Protein AF-A0AAF0EJ94-F1 (afdb_monomer)

Structure (mmCIF, N/CA/C/O backbone):
data_AF-A0AAF0EJ94-F1
#
_entry.id   AF-A0AAF0EJ94-F1
#
loop_
_atom_site.group_PDB
_atom_site.id
_atom_site.type_symbol
_atom_site.label_atom_id
_atom_site.label_alt_id
_atom_site.label_comp_id
_atom_site.label_asym_id
_atom_site.label_entity_id
_atom_site.label_seq_id
_atom_site.pdbx_PDB_ins_code
_atom_site.Cartn_x
_atom_site.Cartn_y
_atom_site.Cartn_z
_atom_site.occupancy
_atom_site.B_iso_or_equiv
_atom_site.auth_seq_id
_atom_site.auth_comp_id
_atom_site.auth_asym_id
_atom_site.auth_atom_id
_atom_site.pdbx_PDB_model_num
ATOM 1 N N . MET A 1 1 ? 22.652 24.462 -31.166 1.00 38.41 1 MET A N 1
ATOM 2 C CA . MET A 1 1 ? 21.522 24.280 -32.102 1.00 38.41 1 MET A CA 1
ATOM 3 C C . MET A 1 1 ? 20.603 23.309 -31.388 1.00 38.41 1 MET A C 1
ATOM 5 O O . MET A 1 1 ? 20.694 22.110 -31.596 1.00 38.41 1 MET A O 1
ATOM 9 N N . ASP A 1 2 ? 19.887 23.844 -30.402 1.00 40.06 2 ASP A N 1
ATOM 10 C CA . ASP A 1 2 ? 19.026 23.096 -29.489 1.00 40.06 2 ASP A CA 1
ATOM 11 C C . ASP A 1 2 ? 17.621 23.086 -30.072 1.00 40.06 2 ASP A C 1
ATOM 13 O O . ASP A 1 2 ? 17.116 24.141 -30.452 1.00 40.06 2 ASP A O 1
ATOM 17 N N . ASP A 1 3 ? 17.034 21.899 -30.183 1.00 40.78 3 ASP A N 1
ATOM 18 C CA . ASP A 1 3 ? 15.676 21.684 -30.677 1.00 40.78 3 ASP A CA 1
ATOM 19 C C . ASP A 1 3 ? 14.712 21.676 -29.476 1.00 40.78 3 ASP A C 1
ATOM 21 O O . ASP A 1 3 ? 14.699 20.709 -28.703 1.00 40.78 3 ASP A O 1
ATOM 25 N N . PRO A 1 4 ? 13.938 22.749 -29.239 1.00 47.88 4 PRO A N 1
ATOM 26 C CA . PRO A 1 4 ? 13.062 22.849 -28.093 1.00 47.88 4 PRO A CA 1
ATOM 27 C C . PRO A 1 4 ? 11.653 22.526 -28.576 1.00 47.88 4 PRO A C 1
ATOM 29 O O . PRO A 1 4 ? 10.981 23.455 -28.991 1.00 47.88 4 PRO A O 1
ATOM 32 N N . LEU A 1 5 ? 11.237 21.248 -28.600 1.00 42.81 5 LEU A N 1
ATOM 33 C CA . LEU A 1 5 ? 9.821 20.800 -28.682 1.00 42.81 5 LEU A CA 1
ATOM 34 C C . LEU A 1 5 ? 9.653 19.273 -28.871 1.00 42.81 5 LEU A C 1
ATOM 36 O O . LEU A 1 5 ? 8.667 18.817 -29.449 1.00 42.81 5 LEU A O 1
ATOM 40 N N . ARG A 1 6 ? 10.536 18.420 -28.328 1.00 43.00 6 ARG A N 1
ATOM 41 C CA . ARG A 1 6 ? 10.135 17.018 -28.093 1.00 43.00 6 ARG A CA 1
ATOM 42 C C . ARG A 1 6 ? 9.301 16.934 -26.822 1.00 43.00 6 ARG A C 1
ATOM 44 O O . ARG A 1 6 ? 9.773 16.528 -25.764 1.00 43.00 6 ARG A O 1
ATOM 51 N N . THR A 1 7 ? 8.035 17.315 -26.943 1.00 43.91 7 THR A N 1
ATOM 52 C CA . THR A 1 7 ? 6.984 16.877 -26.026 1.00 43.91 7 THR A CA 1
ATOM 53 C C . THR A 1 7 ? 6.867 15.362 -26.184 1.00 43.91 7 THR A C 1
ATOM 55 O O . THR A 1 7 ? 6.129 14.867 -27.032 1.00 43.91 7 THR A O 1
ATOM 58 N N . TYR A 1 8 ? 7.667 14.606 -25.430 1.00 47.31 8 TYR A N 1
ATOM 59 C CA . TYR A 1 8 ? 7.490 13.163 -25.336 1.00 47.31 8 TYR A CA 1
ATOM 60 C C . TYR A 1 8 ? 6.121 12.931 -24.704 1.00 47.31 8 TYR A C 1
ATOM 62 O O . TYR A 1 8 ? 5.897 13.277 -23.544 1.00 47.31 8 TYR A O 1
ATOM 70 N N . ALA A 1 9 ? 5.185 12.395 -25.483 1.00 49.22 9 ALA A N 1
ATOM 71 C CA . ALA A 1 9 ? 3.940 11.889 -24.940 1.00 49.22 9 ALA A CA 1
ATOM 72 C C . ALA A 1 9 ? 4.299 10.815 -23.903 1.00 49.22 9 ALA A C 1
ATOM 74 O O . ALA A 1 9 ? 4.796 9.746 -24.254 1.00 49.22 9 ALA A O 1
ATOM 75 N N . SER A 1 10 ? 4.111 11.126 -22.620 1.00 55.00 10 SER A N 1
ATOM 76 C CA . SER A 1 10 ? 4.272 10.154 -21.544 1.00 55.00 10 SER A CA 1
ATOM 77 C C . SER A 1 10 ? 3.107 9.177 -21.635 1.00 55.00 10 SER A C 1
ATOM 79 O O . SE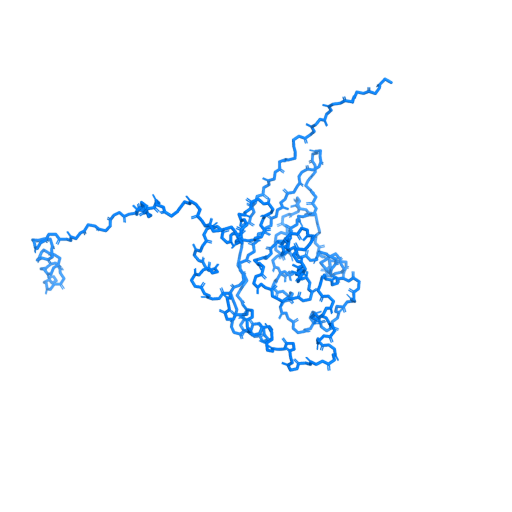R A 1 10 ? 1.987 9.491 -21.227 1.00 55.00 10 SER A O 1
ATOM 81 N N . LEU A 1 11 ? 3.348 8.007 -22.224 1.00 58.16 11 LEU A N 1
ATOM 82 C CA . LEU A 1 11 ? 2.371 6.929 -22.208 1.00 58.16 11 LEU A CA 1
ATOM 83 C C . LEU A 1 11 ? 2.292 6.388 -20.778 1.00 58.16 11 LEU A C 1
ATOM 85 O O . LEU A 1 11 ? 3.308 6.021 -20.186 1.00 58.16 11 LEU A O 1
ATOM 89 N N . THR A 1 12 ? 1.078 6.346 -20.238 1.00 64.38 12 THR A N 1
ATOM 90 C CA . THR A 1 12 ? 0.798 5.722 -18.948 1.00 64.38 12 THR A CA 1
ATOM 91 C C . THR A 1 12 ? 0.118 4.379 -19.176 1.00 64.38 12 THR A C 1
ATOM 93 O O . THR A 1 12 ? -0.944 4.330 -19.795 1.00 64.38 12 THR A O 1
ATOM 96 N N . LEU A 1 13 ? 0.699 3.300 -18.647 1.00 74.81 13 LEU A N 1
ATOM 97 C CA . LEU A 1 13 ? 0.039 1.995 -18.557 1.00 74.81 13 LEU A CA 1
ATOM 98 C C . LEU A 1 13 ? -0.456 1.785 -17.121 1.00 74.81 13 LEU A C 1
ATOM 100 O O . LEU A 1 13 ? 0.305 1.962 -16.170 1.00 74.81 13 LEU A O 1
ATOM 104 N N . GLY A 1 14 ? -1.728 1.413 -16.973 1.00 80.69 14 GLY A N 1
ATOM 105 C CA . GLY A 1 14 ? -2.345 1.109 -15.682 1.00 80.69 14 GLY A CA 1
ATOM 106 C C . GLY A 1 14 ? -2.509 -0.394 -15.469 1.00 80.69 14 GLY A C 1
ATOM 107 O O . GLY A 1 14 ? -3.070 -1.082 -16.319 1.00 80.69 14 GLY A O 1
ATOM 108 N N . LEU A 1 15 ? -2.061 -0.894 -14.319 1.00 87.00 15 LEU A N 1
ATOM 109 C CA . LEU A 1 15 ? -2.341 -2.248 -13.835 1.00 87.00 15 LEU A CA 1
ATOM 110 C C . LEU A 1 15 ? -3.104 -2.157 -12.510 1.00 87.00 15 LEU A C 1
ATOM 112 O O . LEU A 1 15 ? -2.679 -1.445 -11.606 1.00 87.00 15 LEU A O 1
ATOM 116 N N . GLY A 1 16 ? -4.212 -2.884 -12.378 1.00 89.25 16 GLY A N 1
ATOM 117 C CA . GLY A 1 16 ? -4.975 -2.983 -11.131 1.00 89.25 16 GLY A CA 1
ATOM 118 C C . GLY A 1 16 ? -4.659 -4.265 -10.364 1.00 89.25 16 GLY A C 1
ATOM 119 O O . GLY A 1 16 ? -4.380 -5.300 -10.967 1.00 89.25 16 GLY A O 1
ATOM 120 N N . GLY A 1 17 ? -4.744 -4.214 -9.037 1.00 91.25 17 GLY A N 1
ATOM 121 C CA . GLY A 1 17 ? -4.578 -5.384 -8.180 1.00 91.25 17 GLY A CA 1
ATOM 122 C C . GLY A 1 17 ? -5.349 -5.281 -6.870 1.00 91.25 17 GLY A C 1
ATOM 123 O O . GLY A 1 17 ? -6.035 -4.294 -6.592 1.00 91.25 17 GLY A O 1
ATOM 124 N N . THR A 1 18 ? -5.292 -6.338 -6.063 1.00 93.25 18 THR A N 1
ATOM 125 C CA . THR A 1 18 ? -5.935 -6.394 -4.743 1.00 93.25 18 THR A CA 1
ATOM 126 C C . THR A 1 18 ? -5.069 -7.182 -3.770 1.00 93.25 18 THR A C 1
ATOM 128 O O . THR A 1 18 ? -4.587 -8.262 -4.104 1.00 93.25 18 THR A O 1
ATOM 131 N N . VAL A 1 19 ? -4.879 -6.643 -2.566 1.00 95.25 19 VAL A N 1
ATOM 132 C CA . VAL A 1 19 ? -4.213 -7.313 -1.446 1.00 95.25 19 VAL A CA 1
ATOM 133 C C . VAL A 1 19 ? -5.270 -7.768 -0.447 1.00 95.25 19 VAL A C 1
ATOM 135 O O . VAL A 1 19 ? -6.059 -6.965 0.049 1.00 95.25 19 VAL A O 1
ATOM 138 N N . PHE A 1 20 ? -5.263 -9.062 -0.132 1.00 96.25 20 PHE A N 1
ATOM 139 C CA . PHE A 1 20 ? -6.100 -9.641 0.915 1.00 96.25 20 PHE A CA 1
ATOM 140 C C . PHE A 1 20 ? -5.285 -9.770 2.197 1.00 96.25 20 PHE A C 1
ATOM 142 O O . PHE A 1 20 ? -4.356 -10.573 2.263 1.00 96.25 20 PHE A O 1
ATOM 149 N N . VAL A 1 21 ? -5.651 -9.014 3.226 1.00 96.81 21 VAL A N 1
ATOM 150 C CA . VAL A 1 21 ? -4.975 -9.045 4.524 1.00 96.81 21 VAL A CA 1
ATOM 151 C C . VAL A 1 21 ? -5.783 -9.900 5.488 1.00 96.81 21 VAL A C 1
ATOM 153 O O . VAL A 1 21 ? -6.955 -9.632 5.759 1.00 96.81 21 VAL A O 1
ATOM 156 N N . ARG A 1 22 ? -5.159 -10.968 5.988 1.00 95.62 22 ARG A N 1
ATOM 157 C CA . ARG A 1 22 ? -5.810 -11.970 6.848 1.00 95.62 22 ARG A CA 1
ATOM 158 C C . ARG A 1 22 ? -5.336 -11.941 8.297 1.00 95.62 22 ARG A C 1
ATOM 160 O O . ARG A 1 22 ? -5.969 -12.568 9.137 1.00 95.62 22 ARG A O 1
ATOM 167 N N . GLN A 1 23 ? -4.238 -11.247 8.585 1.00 94.75 23 GLN A N 1
ATOM 168 C CA . GLN A 1 23 ? -3.637 -11.174 9.915 1.00 94.75 23 GLN A CA 1
ATOM 169 C C . GLN A 1 23 ? -3.150 -9.756 10.220 1.00 94.75 23 GLN A C 1
ATOM 171 O O . GLN A 1 23 ? -2.863 -8.984 9.305 1.00 94.75 23 GLN A O 1
ATOM 176 N N . GLY A 1 24 ? -3.032 -9.442 11.509 1.00 94.88 24 GLY A N 1
ATOM 177 C CA . GLY A 1 24 ? -2.556 -8.147 11.983 1.00 94.88 24 GLY A CA 1
ATOM 178 C C . GLY A 1 24 ? -3.628 -7.047 11.982 1.00 94.88 24 GLY A C 1
ATOM 179 O O . GLY A 1 24 ? -4.811 -7.329 11.792 1.00 94.88 24 GLY A O 1
ATOM 180 N N . PRO A 1 25 ? -3.221 -5.785 12.196 1.00 95.94 25 PRO A N 1
ATOM 181 C CA . PRO A 1 25 ? -4.138 -4.663 12.442 1.00 95.94 25 PRO A CA 1
ATOM 182 C C . PRO A 1 25 ? -5.060 -4.317 11.270 1.00 95.94 25 PRO A C 1
ATOM 184 O O . PRO A 1 25 ? -6.128 -3.746 11.456 1.00 95.94 25 PRO A O 1
ATOM 187 N N . TYR A 1 26 ? -4.647 -4.672 10.055 1.00 97.12 26 TYR A N 1
ATOM 188 C CA . TYR A 1 26 ? -5.408 -4.436 8.829 1.00 97.12 26 TYR A CA 1
ATOM 189 C C . TYR A 1 26 ? -6.314 -5.617 8.451 1.00 97.12 26 TYR A C 1
ATOM 191 O O . TYR A 1 26 ? -6.851 -5.643 7.344 1.00 97.12 26 TYR A O 1
ATOM 199 N N . ALA A 1 27 ? -6.468 -6.616 9.325 1.00 96.25 27 ALA A N 1
ATOM 200 C CA . ALA A 1 27 ? -7.309 -7.777 9.074 1.00 96.25 27 ALA A CA 1
ATOM 201 C C . ALA A 1 27 ? -8.714 -7.643 9.695 1.00 96.25 27 ALA A C 1
ATOM 203 O O . ALA A 1 27 ? -8.846 -7.125 10.804 1.00 96.25 27 ALA A O 1
ATOM 204 N N . PRO A 1 28 ? -9.751 -8.203 9.041 1.00 95.94 28 PRO A N 1
ATOM 205 C CA . PRO A 1 28 ? -9.752 -8.669 7.653 1.00 95.94 28 PRO A CA 1
ATOM 206 C C . PRO A 1 28 ? -9.800 -7.469 6.690 1.00 95.94 28 PRO A C 1
ATOM 208 O O . PRO A 1 28 ? -10.672 -6.618 6.817 1.00 95.94 28 PRO A O 1
ATOM 211 N N . GLY A 1 29 ? -8.906 -7.399 5.704 1.00 95.19 29 GLY A N 1
ATOM 212 C CA . GLY A 1 29 ? -8.820 -6.262 4.777 1.00 95.19 29 GLY A CA 1
ATOM 213 C C . GLY A 1 29 ? -8.772 -6.690 3.313 1.00 95.19 29 GLY A C 1
ATOM 214 O O . GLY A 1 29 ? -8.183 -7.724 2.988 1.00 95.19 29 GLY A O 1
ATOM 215 N N . VAL A 1 30 ? -9.388 -5.900 2.431 1.00 95.06 30 VAL A N 1
ATOM 216 C CA . VAL A 1 30 ? -9.399 -6.109 0.973 1.00 95.06 30 VAL A CA 1
ATOM 217 C C . VAL A 1 30 ? -9.022 -4.801 0.286 1.00 95.06 30 VAL A C 1
ATOM 219 O O . VAL A 1 30 ? -9.867 -3.978 -0.053 1.00 95.06 30 VAL A O 1
ATOM 222 N N . PHE A 1 31 ? -7.726 -4.589 0.086 1.00 93.31 31 PHE A N 1
ATOM 223 C CA . PHE A 1 31 ? -7.207 -3.316 -0.407 1.00 93.31 31 PHE A CA 1
ATOM 224 C C . PHE A 1 31 ? -6.909 -3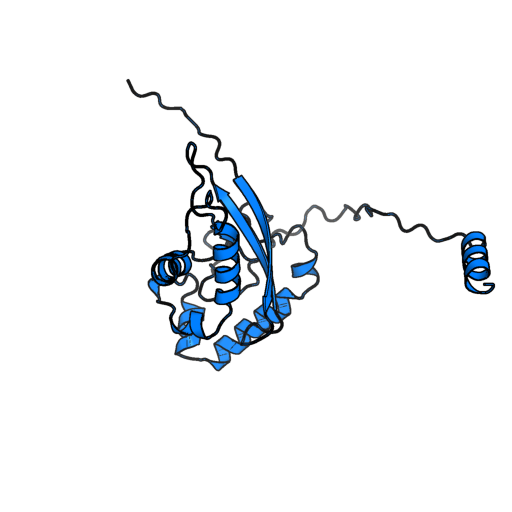.396 -1.899 1.00 93.31 31 PHE A C 1
ATOM 226 O O . PHE A 1 31 ? -5.955 -4.049 -2.325 1.00 93.31 31 PHE A O 1
ATOM 233 N N . ARG A 1 32 ? -7.728 -2.717 -2.703 1.00 92.50 32 ARG A N 1
ATOM 234 C CA . ARG A 1 32 ? -7.456 -2.507 -4.130 1.00 92.50 32 ARG A CA 1
ATOM 235 C C . ARG A 1 32 ? -6.296 -1.528 -4.293 1.00 92.50 32 ARG A C 1
ATOM 237 O O . ARG A 1 32 ? -6.131 -0.632 -3.475 1.00 92.50 32 ARG A O 1
ATOM 244 N N . PHE A 1 33 ? -5.523 -1.681 -5.356 1.00 92.50 33 PHE A N 1
ATOM 245 C CA . PHE A 1 33 ? -4.456 -0.750 -5.713 1.00 92.50 33 PHE A CA 1
ATOM 246 C C . PHE A 1 33 ? -4.325 -0.634 -7.230 1.00 92.50 33 PHE A C 1
ATOM 248 O O . PHE A 1 33 ? -4.791 -1.504 -7.972 1.00 92.50 33 PHE A O 1
ATOM 255 N N . SER A 1 34 ? -3.653 0.420 -7.683 1.00 91.69 34 SER A N 1
ATOM 256 C CA . SER A 1 34 ? -3.180 0.542 -9.062 1.00 91.69 34 SER A CA 1
ATOM 257 C C . SER A 1 34 ? -1.700 0.812 -9.118 1.00 91.69 34 SER A C 1
ATOM 259 O O . SER A 1 34 ? -1.150 1.513 -8.275 1.00 91.69 34 SER A O 1
ATOM 261 N N . VAL A 1 35 ? -1.092 0.310 -10.176 1.00 91.75 35 VAL A N 1
ATOM 262 C CA . VAL A 1 35 ? 0.286 0.550 -10.557 1.00 91.75 35 VAL A CA 1
ATOM 263 C C . VAL A 1 35 ? 0.259 1.370 -11.838 1.00 91.75 35 VAL A C 1
ATOM 265 O O . VAL A 1 35 ? -0.313 0.948 -12.844 1.00 91.75 35 VAL A O 1
ATOM 268 N N . GLN A 1 36 ? 0.860 2.551 -11.779 1.00 91.00 36 GLN A N 1
ATOM 269 C CA . GLN A 1 36 ? 1.010 3.463 -12.897 1.00 91.00 36 GLN A CA 1
ATOM 270 C C . GLN A 1 36 ? 2.446 3.386 -13.408 1.00 91.00 36 GLN A C 1
ATOM 272 O O . GLN A 1 36 ? 3.384 3.816 -12.731 1.00 91.00 36 GLN A O 1
ATOM 277 N N . PHE A 1 37 ? 2.611 2.838 -14.606 1.00 88.75 37 PHE A N 1
ATOM 278 C CA . PHE A 1 37 ? 3.893 2.809 -15.296 1.00 88.75 37 PHE A CA 1
ATOM 279 C C . PHE A 1 37 ? 4.063 4.073 -16.125 1.00 88.75 37 PHE A C 1
ATOM 281 O O . PHE A 1 37 ? 3.167 4.444 -16.885 1.00 88.75 37 PHE A O 1
ATOM 288 N N . THR A 1 38 ? 5.236 4.684 -16.008 1.00 87.50 38 THR A N 1
ATOM 289 C CA . THR A 1 38 ? 5.627 5.860 -16.784 1.00 87.50 38 THR A CA 1
ATOM 290 C C . THR A 1 38 ? 6.778 5.479 -17.703 1.00 87.50 38 THR A C 1
ATOM 292 O O . THR A 1 38 ? 7.728 4.818 -17.277 1.00 87.50 38 THR A O 1
ATOM 295 N N . ILE A 1 39 ? 6.700 5.902 -18.963 1.00 84.75 39 ILE A N 1
ATOM 296 C CA . ILE A 1 39 ? 7.787 5.741 -19.930 1.00 84.75 39 ILE A CA 1
ATOM 297 C C . ILE A 1 39 ? 8.527 7.072 -20.041 1.00 84.7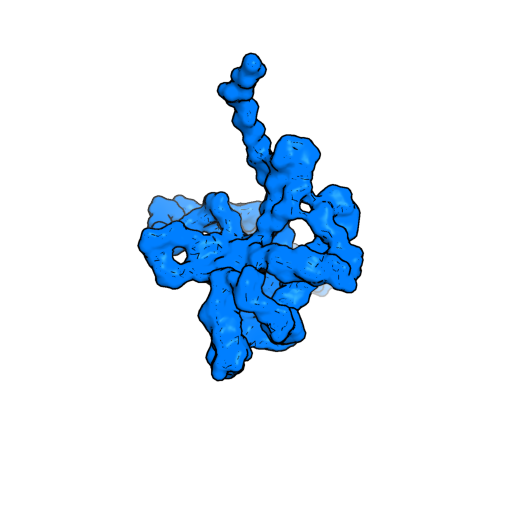5 39 ILE A C 1
ATOM 299 O O . ILE A 1 39 ? 7.941 8.084 -20.425 1.00 84.75 39 ILE A O 1
ATOM 303 N N . HIS A 1 40 ? 9.820 7.070 -19.721 1.00 82.00 40 HIS A N 1
ATOM 304 C CA . HIS A 1 40 ? 10.697 8.217 -19.936 1.00 82.00 40 HIS A CA 1
ATOM 305 C C . HIS A 1 40 ? 11.660 7.901 -21.086 1.00 82.00 40 HIS A C 1
ATOM 307 O O . HIS A 1 40 ? 12.567 7.076 -20.958 1.00 82.00 40 HIS A O 1
ATOM 313 N N . GLY A 1 41 ? 11.441 8.528 -22.244 1.00 83.38 41 GLY A N 1
ATOM 314 C CA . GLY A 1 41 ? 12.149 8.175 -23.475 1.00 83.38 41 GLY A CA 1
ATOM 315 C C . GLY A 1 41 ? 11.760 6.773 -23.954 1.00 83.38 41 GLY A C 1
ATOM 316 O O . GLY A 1 41 ? 10.632 6.568 -24.392 1.00 83.38 41 GLY A O 1
ATOM 317 N N . THR A 1 42 ? 12.687 5.817 -23.874 1.00 80.00 42 THR A N 1
ATOM 318 C CA . THR A 1 42 ? 12.470 4.406 -24.256 1.00 80.00 42 THR A CA 1
ATOM 319 C C . THR A 1 42 ? 12.500 3.447 -23.067 1.00 80.00 42 THR A C 1
ATOM 321 O O . THR A 1 42 ? 12.500 2.238 -23.274 1.00 80.00 42 THR A O 1
ATOM 324 N N . GLN A 1 43 ? 12.585 3.959 -21.836 1.00 82.62 43 GLN A N 1
ATOM 325 C CA . GLN A 1 43 ? 12.742 3.144 -20.633 1.00 82.62 43 GLN A CA 1
ATOM 326 C C . GLN A 1 43 ? 11.531 3.282 -19.714 1.00 82.62 43 GLN A C 1
ATOM 328 O O . GLN A 1 43 ? 11.045 4.390 -19.461 1.00 82.62 43 GLN A O 1
ATOM 333 N N . LEU A 1 44 ? 11.064 2.145 -19.198 1.00 83.62 44 LEU A N 1
ATOM 334 C CA . LEU A 1 44 ? 10.114 2.114 -18.096 1.00 83.62 44 LEU A CA 1
ATOM 335 C C . LEU A 1 44 ? 10.831 2.497 -16.802 1.00 83.62 44 LEU A C 1
ATOM 337 O O . LEU A 1 44 ? 11.845 1.902 -16.437 1.00 83.62 44 LEU A O 1
ATOM 341 N N . VAL A 1 45 ? 10.288 3.483 -16.092 1.00 87.56 45 VAL A N 1
ATOM 342 C CA . VAL A 1 45 ? 10.780 3.858 -14.760 1.00 87.56 45 VAL A CA 1
ATOM 343 C C . VAL A 1 45 ? 10.005 3.123 -13.671 1.00 87.56 45 VAL A C 1
ATOM 345 O O . VAL A 1 45 ? 8.928 2.578 -13.925 1.00 87.56 45 VAL A O 1
ATOM 348 N N . LEU A 1 46 ? 10.549 3.117 -12.448 1.00 90.88 46 LEU A N 1
ATOM 349 C CA . LEU A 1 46 ? 9.871 2.546 -11.285 1.00 90.88 46 LEU A CA 1
ATOM 350 C C . LEU A 1 46 ? 8.433 3.096 -11.211 1.00 90.88 46 LEU A C 1
ATOM 352 O O . LEU A 1 46 ? 8.257 4.318 -11.173 1.00 90.88 46 LEU A O 1
ATOM 356 N N . PRO A 1 47 ? 7.408 2.228 -11.221 1.00 93.00 47 PRO A N 1
ATOM 357 C CA . PRO A 1 47 ? 6.037 2.681 -11.285 1.00 93.00 47 PRO A CA 1
ATOM 358 C C . PRO A 1 47 ? 5.613 3.335 -9.976 1.00 93.00 47 PRO A C 1
ATOM 360 O O . PRO A 1 47 ? 6.141 3.047 -8.898 1.00 93.00 47 PRO A O 1
ATOM 363 N N . THR A 1 48 ? 4.596 4.181 -10.074 1.00 92.88 48 THR A N 1
ATOM 364 C CA . THR A 1 48 ? 3.925 4.729 -8.896 1.00 92.88 48 THR A CA 1
ATOM 365 C C . THR A 1 48 ? 2.770 3.816 -8.517 1.00 92.88 48 THR A C 1
ATOM 367 O O . THR A 1 48 ? 2.000 3.402 -9.381 1.00 92.88 48 THR A O 1
ATOM 370 N N . VAL A 1 49 ? 2.647 3.486 -7.234 1.00 94.50 49 VAL A N 1
ATOM 371 C CA . VAL A 1 49 ? 1.529 2.686 -6.726 1.00 94.50 49 VAL A CA 1
ATOM 372 C C . VAL A 1 49 ? 0.580 3.588 -5.960 1.00 94.50 49 VAL A C 1
ATOM 374 O O . VAL A 1 49 ? 1.020 4.432 -5.183 1.00 94.50 49 VAL A O 1
ATOM 377 N N . PHE A 1 50 ? -0.712 3.390 -6.170 1.00 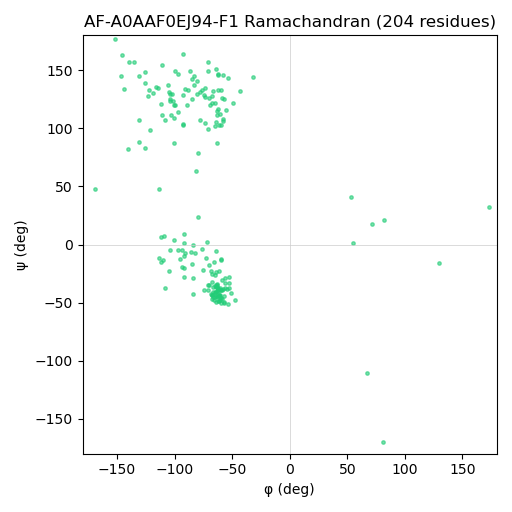92.81 50 PHE A N 1
ATOM 378 C CA . PHE A 1 50 ? -1.772 4.134 -5.510 1.00 92.81 50 PHE A CA 1
ATOM 379 C C . PHE A 1 50 ? -2.740 3.170 -4.838 1.00 92.81 50 PHE A C 1
ATOM 381 O O . PHE A 1 50 ? -3.085 2.120 -5.390 1.00 92.81 50 PHE A O 1
ATOM 388 N N . PHE A 1 51 ? -3.157 3.545 -3.639 1.00 91.81 51 PHE A N 1
ATOM 389 C CA . PHE A 1 51 ? -4.265 2.945 -2.925 1.00 91.81 51 PHE A CA 1
ATOM 390 C C . PHE A 1 51 ? -5.424 3.942 -2.856 1.00 91.81 51 PHE A C 1
ATOM 392 O O . PHE A 1 51 ? -5.205 5.152 -2.866 1.00 91.81 51 PHE A O 1
ATOM 399 N N . PRO A 1 52 ? -6.666 3.459 -2.728 1.00 84.06 52 PRO A N 1
ATOM 400 C CA . PRO A 1 52 ? -7.802 4.306 -2.424 1.00 84.06 52 PRO A CA 1
ATOM 401 C C . PRO A 1 52 ? -7.560 5.159 -1.162 1.00 84.06 52 PRO A C 1
ATOM 403 O O . PRO A 1 52 ? -7.009 4.641 -0.186 1.00 84.06 52 PRO A O 1
ATOM 406 N N . PRO A 1 53 ? -8.044 6.416 -1.115 1.00 77.69 53 PRO A N 1
ATOM 407 C CA . PRO A 1 53 ? -7.848 7.323 0.026 1.00 77.69 53 PRO A CA 1
ATOM 408 C C . PRO A 1 53 ? -8.402 6.824 1.370 1.00 77.69 53 PRO A C 1
ATOM 410 O O . PRO A 1 53 ? -8.091 7.387 2.415 1.00 77.69 53 PRO A O 1
ATOM 413 N N . ILE A 1 54 ? -9.228 5.772 1.356 1.00 84.38 54 ILE A N 1
ATOM 414 C CA . ILE A 1 54 ? -9.723 5.099 2.564 1.00 84.38 54 ILE A CA 1
ATOM 415 C C . ILE A 1 54 ? -8.626 4.318 3.304 1.00 84.38 54 ILE A C 1
ATOM 417 O O . ILE A 1 54 ? -8.820 3.978 4.470 1.00 84.38 54 ILE A O 1
ATOM 421 N N . LEU A 1 55 ? -7.495 4.018 2.647 1.00 91.88 55 LEU A N 1
ATOM 422 C CA . LEU A 1 55 ? -6.377 3.333 3.282 1.00 91.88 55 LEU A CA 1
ATOM 423 C C . LEU A 1 55 ? -5.577 4.305 4.150 1.00 91.88 55 LEU A C 1
ATOM 425 O O . LEU A 1 55 ? -4.797 5.120 3.660 1.00 91.88 55 LEU A O 1
ATOM 429 N N . ILE A 1 56 ? -5.719 4.151 5.462 1.00 93.69 56 ILE A N 1
ATOM 430 C CA . ILE A 1 56 ? -4.933 4.880 6.456 1.00 93.69 56 ILE A CA 1
ATOM 431 C C . ILE A 1 56 ? -3.713 4.027 6.815 1.00 93.69 56 ILE A C 1
ATOM 433 O O . ILE A 1 56 ? -3.841 3.053 7.549 1.00 93.69 56 ILE A O 1
ATOM 437 N N . HIS A 1 57 ? -2.537 4.367 6.277 1.00 95.69 57 HIS A N 1
ATOM 438 C CA . HIS A 1 57 ? -1.308 3.581 6.446 1.00 95.69 57 HIS A CA 1
ATOM 439 C C . HIS A 1 57 ? -0.056 4.483 6.498 1.00 95.69 57 HIS A C 1
ATOM 441 O O . HIS A 1 57 ? -0.016 5.457 5.746 1.00 95.69 57 HIS A O 1
ATOM 447 N N . PRO A 1 58 ? 0.996 4.171 7.294 1.00 96.38 58 PRO A N 1
ATOM 448 C CA . PRO A 1 58 ? 2.215 4.998 7.388 1.00 96.38 58 PRO A CA 1
ATOM 449 C C . PRO A 1 58 ? 2.886 5.320 6.040 1.00 96.38 58 PRO A C 1
ATOM 451 O O . PRO A 1 58 ? 3.413 6.409 5.821 1.00 96.38 58 PRO A O 1
ATOM 454 N N . LEU A 1 59 ? 2.873 4.358 5.115 1.00 96.50 59 LEU A N 1
ATOM 455 C CA . LEU A 1 59 ? 3.482 4.486 3.782 1.00 96.50 59 LEU A CA 1
ATOM 456 C C . LEU A 1 59 ? 2.585 5.129 2.721 1.00 96.50 59 LEU A C 1
ATOM 458 O O . LEU A 1 59 ? 3.049 5.313 1.599 1.00 96.50 59 LEU A O 1
ATOM 462 N N . VAL A 1 60 ? 1.318 5.403 3.023 1.00 95.00 60 VAL A N 1
ATOM 463 C CA . VAL A 1 60 ? 0.358 5.915 2.038 1.00 95.00 60 VAL A CA 1
ATOM 464 C C . VAL A 1 60 ? 0.144 7.394 2.291 1.00 95.00 60 VAL A C 1
ATOM 466 O O . VAL A 1 60 ? -0.079 7.811 3.424 1.00 95.00 60 VAL A O 1
ATOM 469 N N . GLU A 1 61 ? 0.228 8.193 1.232 1.00 90.44 61 GLU A N 1
ATOM 470 C CA . GLU A 1 61 ? -0.050 9.619 1.304 1.00 90.44 61 GLU A CA 1
ATOM 471 C C . GLU A 1 61 ? -1.514 9.850 1.684 1.00 90.44 61 GLU A C 1
ATOM 473 O O . GLU A 1 61 ? -2.435 9.555 0.919 1.00 90.44 61 GLU A O 1
ATOM 478 N N . VAL A 1 62 ? -1.708 10.440 2.861 1.00 82.38 62 VAL A N 1
ATOM 479 C CA . VAL A 1 62 ? -2.996 10.922 3.353 1.00 82.38 62 VAL A CA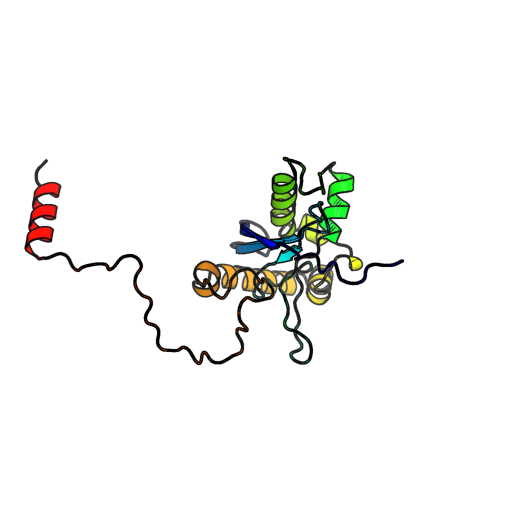 1
ATOM 480 C C . VAL A 1 62 ? -2.835 12.409 3.652 1.00 82.38 62 VAL A C 1
ATOM 482 O O . VAL A 1 62 ? -1.863 12.818 4.282 1.00 82.38 62 VAL A O 1
ATOM 485 N N . ARG A 1 63 ? -3.778 13.245 3.209 1.00 73.44 63 ARG A N 1
ATOM 486 C CA . ARG A 1 63 ? -3.812 14.672 3.556 1.00 73.44 63 ARG A CA 1
ATOM 487 C C . ARG A 1 63 ? -5.131 15.024 4.215 1.00 73.44 63 ARG A C 1
ATOM 489 O O . ARG A 1 63 ? -6.197 14.788 3.659 1.00 73.44 63 ARG A O 1
ATOM 496 N N . PHE A 1 64 ? -5.031 15.651 5.382 1.00 62.69 64 PHE A N 1
ATOM 497 C CA . PHE A 1 64 ? -6.178 16.108 6.170 1.00 62.69 64 PHE A CA 1
ATOM 498 C C . PHE A 1 64 ? -6.584 17.561 5.859 1.00 62.69 64 PHE A C 1
ATOM 500 O O . PHE A 1 64 ? -7.636 18.017 6.304 1.00 62.69 64 PHE A O 1
ATOM 507 N N . SER A 1 65 ? -5.774 18.301 5.088 1.00 53.59 65 SER A N 1
ATOM 508 C CA . SER A 1 65 ? -6.021 19.714 4.769 1.00 53.59 65 SER A CA 1
ATOM 509 C C . SER A 1 65 ? -6.611 19.898 3.371 1.00 53.59 65 SER A C 1
ATOM 511 O O . SER A 1 65 ? -5.991 19.523 2.381 1.00 53.59 65 SER A O 1
ATOM 513 N N . ARG A 1 66 ? -7.782 20.549 3.290 1.00 54.47 66 ARG A N 1
ATOM 514 C CA . ARG A 1 66 ? -8.494 20.869 2.033 1.00 54.47 66 ARG A CA 1
ATOM 515 C C . ARG A 1 66 ? -7.891 22.043 1.244 1.00 54.47 66 ARG A C 1
ATOM 517 O O . ARG A 1 66 ? -8.398 22.381 0.182 1.00 54.47 66 ARG A O 1
ATOM 524 N N . LEU A 1 67 ? -6.861 22.707 1.777 1.00 54.56 67 LEU A N 1
ATOM 525 C CA . LEU A 1 67 ? -6.310 23.952 1.215 1.00 54.56 67 LEU A CA 1
ATOM 526 C C . LEU A 1 67 ? -5.165 23.729 0.214 1.00 54.56 67 LEU A C 1
ATOM 528 O O . LEU A 1 67 ? -4.719 24.665 -0.439 1.00 54.56 67 LEU A O 1
ATOM 532 N N . THR A 1 68 ? -4.694 22.492 0.074 1.00 52.78 68 THR A N 1
ATOM 533 C CA . THR A 1 68 ? -3.709 22.075 -0.934 1.00 52.78 68 THR A CA 1
ATOM 534 C C . THR A 1 68 ? -4.193 20.763 -1.546 1.00 52.78 68 THR A C 1
ATOM 536 O O . THR A 1 68 ? -5.027 20.106 -0.933 1.00 52.78 68 THR A O 1
ATOM 539 N N . GLN A 1 69 ? -3.740 20.443 -2.761 1.00 55.53 69 GLN A N 1
ATOM 540 C CA . GLN A 1 69 ? -4.199 19.329 -3.611 1.00 55.53 69 GLN A CA 1
ATOM 541 C C . GLN A 1 69 ? -4.688 18.066 -2.860 1.00 55.53 69 GLN A C 1
ATOM 543 O O . GLN A 1 69 ? -4.110 17.703 -1.831 1.00 55.53 69 GLN A O 1
ATOM 548 N N . PRO A 1 70 ? -5.719 17.373 -3.385 1.00 61.91 70 PRO A N 1
ATOM 549 C CA . PRO A 1 70 ? -6.298 16.200 -2.735 1.00 61.91 70 PRO A CA 1
ATOM 550 C C . PRO A 1 70 ? -5.250 15.105 -2.498 1.00 61.91 70 PRO A C 1
ATOM 552 O O . PRO A 1 70 ? -4.332 14.925 -3.299 1.00 61.91 70 PRO A O 1
ATOM 555 N N . ALA A 1 71 ? -5.400 14.369 -1.392 1.00 69.12 71 ALA A N 1
ATOM 556 C CA . ALA A 1 71 ? -4.574 13.202 -1.108 1.00 69.12 71 ALA A CA 1
ATOM 557 C C . ALA A 1 71 ? -4.698 12.195 -2.256 1.00 69.12 71 ALA A C 1
ATOM 559 O O . ALA A 1 71 ? -5.804 11.784 -2.604 1.00 69.12 71 ALA A O 1
ATOM 560 N N . THR A 1 72 ? -3.564 11.806 -2.834 1.00 79.88 72 THR A N 1
ATOM 561 C CA . THR A 1 72 ? -3.550 10.927 -4.009 1.00 79.88 72 THR A CA 1
ATOM 562 C C . THR A 1 72 ? -3.633 9.447 -3.639 1.00 79.88 72 THR A C 1
ATOM 564 O O . THR A 1 72 ? -3.917 8.617 -4.493 1.00 79.88 72 THR A O 1
ATOM 567 N N . GLY A 1 73 ? -3.370 9.094 -2.374 1.00 89.12 73 GLY A N 1
ATOM 568 C CA . GLY A 1 73 ? -3.245 7.699 -1.952 1.00 89.12 73 GLY A CA 1
ATOM 569 C C . GLY A 1 73 ? -1.967 7.027 -2.466 1.00 89.12 73 GLY A C 1
ATOM 570 O O . GLY A 1 73 ? -1.862 5.800 -2.491 1.00 89.12 73 GLY A O 1
ATOM 571 N N . ARG A 1 74 ? -0.974 7.819 -2.886 1.00 92.62 74 ARG A N 1
ATOM 572 C CA . ARG A 1 74 ? 0.316 7.321 -3.362 1.00 92.62 74 ARG A CA 1
ATOM 573 C C . ARG A 1 74 ? 1.062 6.562 -2.267 1.00 92.62 74 ARG A C 1
ATOM 575 O O . ARG A 1 74 ? 1.229 7.056 -1.155 1.00 92.62 74 ARG A O 1
ATOM 582 N N . LEU A 1 75 ? 1.574 5.389 -2.613 1.00 95.88 75 LEU A N 1
ATOM 583 C CA . LEU A 1 75 ? 2.449 4.584 -1.772 1.00 95.88 75 LEU A CA 1
ATOM 584 C C . LEU A 1 75 ? 3.905 5.054 -1.891 1.00 95.88 75 LEU A C 1
ATOM 586 O O . LEU A 1 75 ? 4.423 5.272 -2.988 1.00 95.88 75 LEU A O 1
ATOM 590 N N . SER A 1 76 ? 4.600 5.127 -0.760 1.00 95.88 76 SER A N 1
ATOM 591 C CA . SER A 1 76 ? 6.050 5.294 -0.726 1.00 95.88 76 SER A CA 1
ATOM 592 C C . SER A 1 76 ? 6.763 4.058 -1.272 1.00 95.88 76 SER A C 1
ATOM 594 O O . SER A 1 76 ? 6.648 2.953 -0.733 1.00 95.88 76 SER A O 1
ATOM 596 N N . MET A 1 77 ? 7.564 4.263 -2.316 1.00 95.94 77 MET A N 1
ATOM 597 C CA . MET A 1 77 ? 8.421 3.227 -2.900 1.00 95.94 77 MET A CA 1
ATOM 598 C C . MET A 1 77 ? 9.834 3.214 -2.294 1.00 95.94 77 MET A C 1
ATOM 600 O O . MET A 1 77 ? 10.662 2.394 -2.685 1.00 95.94 77 MET A O 1
ATOM 604 N N . LEU A 1 78 ? 10.137 4.084 -1.321 1.00 95.38 78 LEU A N 1
ATOM 605 C CA . LEU A 1 78 ? 11.457 4.113 -0.678 1.00 95.38 78 LEU A CA 1
ATOM 606 C C . LEU A 1 78 ? 11.778 2.820 0.097 1.00 95.38 78 LEU A C 1
ATOM 608 O O . LEU A 1 78 ? 12.881 2.298 -0.092 1.00 95.38 78 LEU A O 1
ATOM 612 N N . PRO A 1 79 ? 10.855 2.238 0.896 1.00 95.44 79 PRO A N 1
ATOM 613 C CA . PRO A 1 79 ? 11.116 0.948 1.530 1.00 95.44 79 PRO A CA 1
ATOM 614 C C . PRO A 1 79 ? 11.314 -0.179 0.514 1.00 95.44 79 PRO A C 1
ATOM 616 O O . PRO A 1 79 ? 12.158 -1.038 0.741 1.00 95.44 79 PRO A O 1
ATOM 619 N N . TYR A 1 80 ? 10.605 -0.159 -0.624 1.00 96.00 80 TYR A N 1
ATOM 620 C CA . TYR A 1 80 ? 10.800 -1.144 -1.694 1.00 96.00 80 TYR A CA 1
ATOM 621 C C . TYR A 1 80 ? 12.250 -1.164 -2.177 1.00 96.00 80 TYR A C 1
ATOM 623 O O . TYR A 1 80 ? 12.868 -2.222 -2.223 1.00 96.00 80 TYR A O 1
ATOM 631 N N . LEU A 1 81 ? 12.813 0.011 -2.472 1.00 94.38 81 LEU A N 1
ATOM 632 C CA . LEU A 1 81 ? 14.206 0.145 -2.904 1.00 94.38 81 LEU A CA 1
ATOM 633 C C . LEU A 1 81 ? 15.189 -0.309 -1.810 1.00 94.38 81 LEU A C 1
ATOM 635 O O . LEU A 1 81 ? 16.168 -1.005 -2.093 1.00 94.38 81 LEU A O 1
ATOM 639 N N . GLY A 1 82 ? 14.898 0.032 -0.551 1.00 92.69 82 GLY A N 1
ATOM 640 C CA . GLY A 1 82 ? 15.678 -0.418 0.604 1.00 92.69 82 GLY A CA 1
ATOM 641 C C . GLY A 1 82 ? 15.686 -1.942 0.764 1.00 92.69 82 GLY A C 1
ATOM 642 O O . GLY A 1 82 ? 16.751 -2.545 0.895 1.00 92.69 82 GLY A O 1
ATOM 643 N N . PHE A 1 83 ? 14.517 -2.580 0.705 1.00 90.69 83 PHE A N 1
ATOM 644 C CA . PHE A 1 83 ? 14.380 -4.034 0.818 1.00 90.69 83 PHE A CA 1
ATOM 645 C C . PHE A 1 83 ? 14.924 -4.767 -0.400 1.00 90.69 83 PHE A C 1
ATOM 647 O O . PHE A 1 83 ? 15.508 -5.836 -0.240 1.00 90.69 83 PHE A O 1
ATOM 654 N N . ALA A 1 84 ? 14.792 -4.188 -1.593 1.00 92.06 84 ALA A N 1
ATOM 655 C CA . ALA A 1 84 ? 15.311 -4.785 -2.812 1.00 92.06 84 ALA A CA 1
ATOM 656 C C . ALA A 1 84 ? 16.826 -4.972 -2.760 1.00 92.06 84 ALA A C 1
ATOM 658 O O . ALA A 1 84 ? 17.327 -6.017 -3.159 1.00 92.06 84 ALA A O 1
ATOM 659 N N . THR A 1 85 ? 17.532 -4.018 -2.150 1.00 88.19 85 THR A N 1
ATOM 660 C CA . THR A 1 85 ? 18.983 -4.108 -1.939 1.00 88.19 85 THR A CA 1
ATOM 661 C C . THR A 1 85 ? 19.353 -5.255 -0.988 1.00 88.19 85 THR A C 1
ATOM 663 O O . THR A 1 85 ? 20.376 -5.903 -1.163 1.00 88.19 85 THR A O 1
ATOM 666 N N . GLN A 1 86 ? 18.523 -5.525 0.023 1.00 88.25 86 GLN A N 1
ATOM 667 C CA . GLN A 1 86 ? 18.785 -6.557 1.036 1.00 88.25 86 GLN A CA 1
ATOM 668 C C . GLN A 1 86 ? 18.364 -7.965 0.597 1.00 88.25 86 GLN A C 1
ATOM 670 O O . GLN A 1 86 ? 18.915 -8.947 1.084 1.00 88.25 86 GLN A O 1
ATOM 675 N N . ARG A 1 87 ? 17.354 -8.065 -0.274 1.00 88.56 87 ARG A N 1
ATOM 676 C CA . ARG A 1 87 ? 16.717 -9.328 -0.685 1.00 88.56 87 ARG A CA 1
ATOM 677 C C . ARG A 1 87 ? 17.036 -9.741 -2.121 1.00 88.56 87 ARG A C 1
ATOM 679 O O . ARG A 1 87 ? 16.420 -10.685 -2.607 1.00 88.56 87 ARG A O 1
ATOM 686 N N . ASP A 1 88 ? 17.944 -9.024 -2.782 1.00 89.56 88 ASP A N 1
ATOM 687 C CA . ASP A 1 88 ? 18.280 -9.206 -4.199 1.00 89.56 88 ASP A CA 1
ATOM 688 C C . ASP A 1 88 ? 17.032 -9.159 -5.106 1.00 89.56 88 ASP A C 1
ATOM 690 O O . ASP A 1 88 ? 16.836 -9.971 -6.010 1.00 89.56 88 ASP A O 1
ATOM 694 N N . TRP A 1 89 ? 16.109 -8.232 -4.814 1.00 93.62 89 TRP A N 1
ATOM 695 C CA . TRP A 1 89 ? 14.923 -8.038 -5.650 1.00 93.62 89 TRP A CA 1
ATOM 696 C C . TRP A 1 89 ? 15.232 -7.105 -6.811 1.00 93.62 89 TRP A C 1
ATOM 698 O O . TRP A 1 89 ? 15.898 -6.081 -6.660 1.00 93.62 89 TRP A O 1
ATOM 708 N N . THR A 1 90 ? 14.657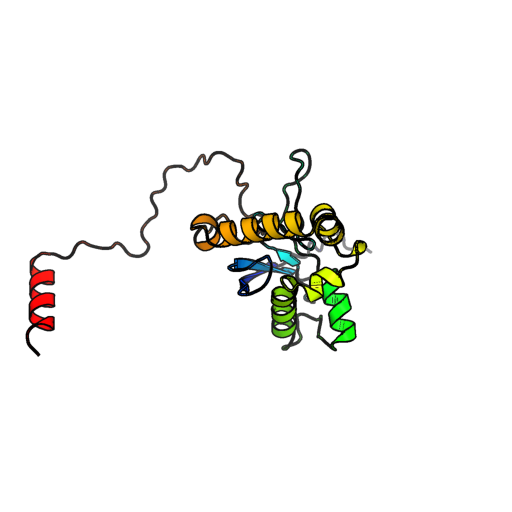 -7.407 -7.971 1.00 92.69 90 THR A N 1
ATOM 709 C CA . THR A 1 90 ? 14.742 -6.505 -9.116 1.00 92.69 90 THR A CA 1
ATOM 710 C C . THR A 1 90 ? 13.847 -5.280 -8.922 1.00 92.69 90 THR A C 1
ATOM 712 O O . THR A 1 90 ? 12.679 -5.374 -8.546 1.00 92.69 90 THR A O 1
ATOM 715 N N . THR A 1 91 ? 14.382 -4.101 -9.221 1.00 92.19 91 THR A N 1
ATOM 716 C CA . THR A 1 91 ? 13.638 -2.832 -9.232 1.00 92.19 91 THR A CA 1
ATOM 717 C C . THR A 1 91 ? 13.324 -2.356 -10.649 1.00 92.19 91 THR A C 1
ATOM 719 O O . THR A 1 91 ? 12.615 -1.365 -10.812 1.00 92.19 91 THR A O 1
ATOM 722 N N . HIS A 1 92 ? 13.827 -3.063 -11.666 1.00 91.25 92 HIS A N 1
ATOM 723 C CA . HIS A 1 92 ? 13.700 -2.676 -13.064 1.00 91.25 92 HIS A CA 1
ATOM 724 C C . HIS A 1 92 ? 12.411 -3.252 -13.670 1.00 91.25 92 HIS A C 1
ATOM 726 O O . HIS A 1 92 ? 12.289 -4.480 -13.712 1.00 91.25 92 HIS A O 1
ATOM 732 N N . PRO A 1 93 ? 11.477 -2.424 -14.179 1.00 88.62 93 PRO A N 1
ATOM 733 C CA . PRO A 1 93 ? 10.189 -2.895 -14.698 1.0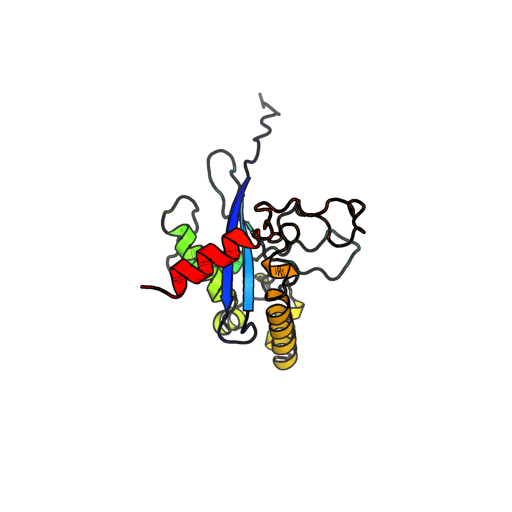0 88.62 93 PRO A CA 1
ATOM 734 C C . PRO A 1 93 ? 10.292 -3.904 -15.848 1.00 88.62 93 PRO A C 1
ATOM 736 O O . PRO A 1 93 ? 9.449 -4.788 -15.954 1.00 88.62 93 PRO A O 1
ATOM 739 N N . ASP A 1 94 ? 11.341 -3.805 -16.670 1.00 87.50 94 ASP A N 1
ATOM 740 C CA . ASP A 1 94 ? 11.571 -4.733 -17.791 1.00 87.50 94 ASP A CA 1
ATOM 741 C C . ASP A 1 94 ? 12.023 -6.140 -17.353 1.00 87.50 94 ASP A C 1
ATOM 743 O O . ASP A 1 94 ? 12.067 -7.065 -18.163 1.00 87.50 94 ASP A O 1
ATOM 747 N N . ASN A 1 95 ? 12.385 -6.335 -16.081 1.00 92.88 95 ASN A N 1
ATOM 748 C CA . ASN A 1 95 ? 12.758 -7.653 -15.582 1.00 92.88 95 ASN A CA 1
ATOM 749 C C . ASN A 1 95 ? 11.501 -8.503 -15.331 1.00 92.88 95 ASN A C 1
ATOM 751 O O . ASN A 1 95 ? 10.594 -8.080 -14.619 1.00 92.88 95 ASN A O 1
ATOM 755 N N . ALA A 1 96 ? 11.481 -9.742 -15.829 1.00 92.31 96 ALA A N 1
ATOM 756 C CA . ALA A 1 96 ? 10.345 -10.654 -15.677 1.00 92.31 96 ALA A CA 1
ATOM 757 C C . ALA A 1 96 ? 9.920 -10.907 -14.213 1.00 92.31 96 ALA A C 1
ATOM 759 O O . ALA A 1 96 ? 8.743 -11.147 -13.949 1.00 92.31 96 ALA A O 1
ATOM 760 N N . ALA A 1 97 ? 10.846 -10.827 -13.251 1.00 94.56 97 ALA A N 1
ATOM 761 C CA . ALA A 1 97 ? 10.555 -11.010 -11.828 1.00 94.56 97 ALA A CA 1
ATOM 762 C C . ALA A 1 97 ? 10.002 -9.748 -11.136 1.00 94.56 97 ALA A C 1
ATOM 764 O O . ALA A 1 97 ? 9.576 -9.823 -9.982 1.00 94.56 97 ALA A O 1
ATOM 765 N N . PHE A 1 98 ? 9.973 -8.597 -11.817 1.00 94.56 98 PHE A N 1
ATOM 766 C CA . PHE A 1 98 ? 9.602 -7.309 -11.228 1.00 94.56 98 PHE A CA 1
ATOM 767 C C . PHE A 1 98 ? 8.216 -7.313 -10.588 1.00 94.56 98 PHE A C 1
ATOM 769 O O . PHE A 1 98 ? 8.076 -6.935 -9.426 1.00 94.56 98 PHE A O 1
ATOM 776 N N . LEU A 1 99 ? 7.192 -7.782 -11.306 1.00 93.81 99 LEU A N 1
ATOM 777 C CA . LEU A 1 99 ? 5.825 -7.814 -10.778 1.00 93.81 99 LEU A CA 1
ATOM 778 C C . LEU A 1 99 ? 5.699 -8.741 -9.562 1.00 93.81 99 LEU A C 1
ATOM 780 O O . LEU A 1 99 ? 4.953 -8.436 -8.632 1.00 93.81 99 LEU A O 1
ATOM 784 N N . THR A 1 100 ? 6.458 -9.836 -9.523 1.00 95.06 100 THR A N 1
ATOM 785 C CA . THR A 1 100 ? 6.504 -10.743 -8.369 1.00 95.06 100 THR A CA 1
ATOM 786 C C . THR A 1 100 ? 7.143 -10.056 -7.160 1.00 95.06 100 THR A C 1
ATOM 788 O O . THR A 1 100 ? 6.573 -10.066 -6.071 1.00 95.06 100 THR A O 1
ATOM 791 N N . CYS A 1 101 ? 8.281 -9.379 -7.341 1.00 96.44 101 CYS A N 1
ATOM 792 C CA . CYS A 1 101 ? 8.925 -8.602 -6.276 1.00 96.44 101 CYS A CA 1
ATOM 793 C C . CYS A 1 101 ? 8.020 -7.469 -5.766 1.00 96.44 101 CYS A C 1
ATOM 795 O O . CYS A 1 101 ? 7.868 -7.287 -4.556 1.00 96.44 101 CYS A O 1
ATOM 797 N N . LEU A 1 102 ? 7.370 -6.747 -6.681 1.00 96.00 102 LEU A N 1
ATOM 798 C CA . LEU A 1 102 ? 6.443 -5.671 -6.350 1.00 96.00 102 LEU A CA 1
ATOM 799 C C . LEU A 1 102 ? 5.237 -6.194 -5.563 1.00 96.00 102 LEU A C 1
ATOM 801 O O . LEU A 1 102 ? 4.913 -5.655 -4.512 1.00 96.00 102 LEU A O 1
ATOM 805 N N . THR A 1 103 ? 4.583 -7.262 -6.017 1.00 95.56 103 THR A N 1
ATOM 806 C CA . THR A 1 103 ? 3.414 -7.824 -5.316 1.00 95.56 103 THR A CA 1
ATOM 807 C C . THR A 1 103 ? 3.773 -8.370 -3.933 1.00 95.56 103 THR A C 1
ATOM 809 O O . THR A 1 103 ? 3.014 -8.157 -2.984 1.00 95.56 103 THR A O 1
ATOM 812 N N . HIS A 1 104 ? 4.953 -8.978 -3.769 1.00 95.44 104 HIS A N 1
ATOM 813 C CA . HIS A 1 104 ? 5.464 -9.359 -2.449 1.00 95.44 104 HIS A CA 1
ATOM 814 C C . HIS A 1 104 ? 5.667 -8.154 -1.531 1.00 95.44 104 HIS A C 1
ATOM 816 O O . HIS A 1 104 ? 5.291 -8.220 -0.360 1.00 95.44 104 HIS A O 1
ATOM 822 N N . TYR A 1 105 ? 6.226 -7.057 -2.045 1.00 96.56 105 TYR A N 1
ATOM 823 C CA . TYR A 1 105 ? 6.358 -5.814 -1.288 1.00 96.56 105 TYR A CA 1
ATOM 824 C C . TYR A 1 105 ? 5.000 -5.266 -0.846 1.00 96.56 105 TYR A C 1
ATOM 826 O O . TYR A 1 105 ? 4.809 -5.005 0.339 1.00 96.56 105 TYR A O 1
ATOM 834 N N . LEU A 1 106 ? 4.046 -5.156 -1.775 1.00 96.62 106 LEU A N 1
ATOM 835 C CA . LEU A 1 106 ? 2.711 -4.620 -1.498 1.00 96.62 106 LEU A CA 1
ATOM 836 C C . LEU A 1 106 ? 1.974 -5.427 -0.429 1.00 96.62 106 LEU A C 1
ATOM 838 O O . LEU A 1 106 ? 1.318 -4.850 0.433 1.00 96.62 106 LEU A O 1
ATOM 842 N N . HIS A 1 107 ? 2.112 -6.753 -0.446 1.00 95.88 107 HIS A N 1
ATOM 843 C CA . HIS A 1 107 ? 1.579 -7.599 0.616 1.00 95.88 107 HIS A CA 1
ATOM 844 C C . HIS A 1 107 ? 2.320 -7.382 1.945 1.00 95.88 107 HIS A C 1
ATOM 846 O O . HIS A 1 107 ? 1.694 -7.278 2.999 1.00 95.88 107 HIS A O 1
ATOM 852 N N . ALA A 1 108 ? 3.652 -7.286 1.908 1.00 95.06 108 ALA A N 1
ATOM 853 C CA . ALA A 1 108 ? 4.474 -7.098 3.099 1.00 95.06 108 ALA A CA 1
ATOM 854 C C . ALA A 1 108 ? 4.232 -5.749 3.795 1.00 95.06 108 ALA A C 1
ATOM 856 O O . ALA A 1 108 ? 4.401 -5.683 5.007 1.00 95.06 108 ALA A O 1
ATOM 857 N N . CYS A 1 109 ? 3.787 -4.704 3.086 1.00 96.44 109 CYS A N 1
ATOM 858 C CA . CYS A 1 109 ? 3.448 -3.409 3.689 1.00 96.44 109 CYS A CA 1
ATOM 859 C C . CYS A 1 109 ? 2.462 -3.526 4.860 1.00 96.44 109 CYS A C 1
ATOM 861 O O . CYS A 1 109 ? 2.580 -2.771 5.814 1.00 96.44 109 CYS A O 1
ATOM 863 N N . PHE A 1 110 ? 1.536 -4.487 4.813 1.00 96.38 110 PHE A N 1
ATOM 864 C CA . PHE A 1 110 ? 0.531 -4.695 5.859 1.00 96.38 110 PHE A CA 1
ATOM 865 C C . PHE A 1 110 ? 1.035 -5.542 7.036 1.00 96.38 110 PHE A C 1
ATOM 867 O O . PHE A 1 110 ? 0.273 -5.809 7.969 1.00 96.38 110 PHE A O 1
ATOM 874 N N . SER A 1 111 ? 2.293 -5.996 7.002 1.00 94.38 111 SER A N 1
ATOM 875 C CA . SER A 1 111 ? 2.876 -6.770 8.089 1.00 94.38 111 SER A CA 1
ATOM 876 C C . SER A 1 111 ? 3.400 -5.870 9.203 1.00 94.38 111 SER A C 1
ATOM 878 O O . SER A 1 111 ? 3.963 -4.794 8.993 1.00 94.38 111 SER A O 1
ATOM 880 N N . MET A 1 112 ? 3.254 -6.378 10.419 1.00 92.44 112 MET A N 1
ATOM 881 C CA . MET A 1 112 ? 3.764 -5.745 11.625 1.00 92.44 112 MET A CA 1
ATOM 882 C C . MET A 1 112 ? 5.278 -5.566 11.612 1.00 92.44 112 MET A C 1
ATOM 884 O O . MET A 1 112 ? 5.775 -4.518 12.022 1.00 92.44 112 MET A O 1
ATOM 888 N N . ASP A 1 113 ? 5.987 -6.559 11.084 1.00 93.12 113 ASP A N 1
ATOM 889 C CA . ASP A 1 113 ? 7.443 -6.547 10.994 1.00 93.12 113 ASP A CA 1
ATOM 890 C C . ASP A 1 113 ? 7.934 -5.435 10.071 1.00 93.12 113 ASP A C 1
ATOM 892 O O . ASP A 1 113 ? 8.902 -4.751 10.394 1.00 93.12 113 ASP A O 1
ATOM 896 N N . VAL A 1 114 ? 7.248 -5.214 8.941 1.00 92.00 114 VAL A N 1
ATOM 897 C CA . VAL A 1 114 ? 7.596 -4.123 8.027 1.00 92.00 114 VAL A CA 1
ATOM 898 C C . VAL A 1 114 ? 7.353 -2.784 8.698 1.00 92.00 114 VAL A C 1
ATOM 900 O O . VAL A 1 114 ? 8.258 -1.957 8.681 1.00 92.00 114 VAL A O 1
ATOM 903 N N . CYS A 1 115 ? 6.191 -2.577 9.327 1.00 91.12 115 CYS A N 1
ATOM 904 C CA . CYS A 1 115 ? 5.905 -1.329 10.035 1.00 91.12 115 CYS A CA 1
ATOM 905 C C . CYS A 1 115 ? 6.932 -1.028 11.141 1.00 91.12 115 CYS A C 1
ATOM 907 O O . CYS A 1 115 ? 7.334 0.123 11.285 1.00 91.12 115 CYS A O 1
ATOM 909 N N . ALA A 1 116 ? 7.396 -2.049 11.868 1.00 93.06 116 ALA A N 1
ATOM 910 C CA . ALA A 1 116 ? 8.365 -1.899 12.955 1.00 93.06 116 ALA A CA 1
ATOM 911 C C . ALA A 1 116 ? 9.766 -1.469 12.491 1.00 93.06 116 ALA A C 1
ATOM 913 O O . ALA A 1 116 ? 10.507 -0.869 13.265 1.00 93.06 116 ALA A O 1
ATOM 914 N N . ILE A 1 117 ? 10.140 -1.763 11.243 1.00 93.81 117 ILE A N 1
ATOM 915 C CA . ILE A 1 117 ? 11.449 -1.392 10.679 1.00 93.81 117 ILE A CA 1
ATOM 916 C C . ILE A 1 117 ? 11.386 -0.150 9.781 1.00 93.81 117 ILE A C 1
ATOM 918 O O . ILE A 1 117 ? 12.390 0.210 9.155 1.00 93.81 117 ILE A O 1
ATOM 922 N N . LEU A 1 118 ? 10.221 0.500 9.674 1.00 93.88 118 LEU A N 1
ATOM 923 C CA . LEU A 1 118 ? 10.077 1.711 8.873 1.00 93.88 118 LEU A CA 1
ATOM 924 C C . LEU A 1 118 ? 10.858 2.866 9.486 1.00 93.88 118 LEU A C 1
ATOM 926 O O . LEU A 1 118 ? 10.662 3.246 10.639 1.00 93.88 118 LEU A O 1
ATOM 930 N N . LYS A 1 119 ? 11.685 3.488 8.651 1.00 93.75 119 LYS A N 1
ATOM 931 C CA . LYS A 1 119 ? 12.316 4.767 8.963 1.00 93.75 119 LYS A CA 1
ATOM 932 C C . LYS A 1 119 ? 11.323 5.892 8.703 1.00 93.75 119 LYS A C 1
ATOM 934 O O . LYS A 1 119 ? 10.644 5.865 7.680 1.00 93.75 119 LYS A O 1
ATOM 939 N N . GLU A 1 120 ? 11.310 6.898 9.568 1.00 92.19 120 GLU A N 1
ATOM 940 C CA . GLU A 1 120 ? 10.470 8.099 9.453 1.00 92.19 120 GLU A CA 1
ATOM 941 C C . GLU A 1 120 ? 10.527 8.714 8.041 1.00 92.19 120 GLU A C 1
ATOM 943 O O . GLU A 1 120 ? 9.501 8.880 7.388 1.00 92.19 120 GLU A O 1
ATOM 948 N N . GLN A 1 121 ? 11.738 8.878 7.495 1.00 93.94 121 GLN A N 1
ATOM 949 C CA . GLN A 1 121 ? 12.012 9.393 6.142 1.00 93.94 121 GLN A CA 1
ATOM 950 C C . GLN A 1 121 ? 11.399 8.587 4.979 1.00 93.94 121 GLN A C 1
ATOM 952 O O . GLN A 1 121 ? 11.454 9.014 3.827 1.00 93.94 121 GLN A O 1
ATOM 957 N N . TRP A 1 122 ? 10.897 7.379 5.239 1.00 94.81 122 TRP A N 1
ATOM 958 C CA . TRP A 1 122 ? 10.201 6.566 4.244 1.00 94.81 122 TRP A CA 1
ATOM 959 C C . TRP A 1 122 ? 8.684 6.728 4.296 1.00 94.81 122 TRP A C 1
ATOM 961 O O . TRP A 1 122 ? 7.998 6.249 3.389 1.00 94.81 122 TRP A O 1
ATOM 971 N N . THR A 1 123 ? 8.160 7.348 5.347 1.00 94.56 123 THR A N 1
ATOM 972 C CA . THR A 1 123 ? 6.726 7.466 5.586 1.00 94.56 123 THR A CA 1
ATOM 973 C C . THR A 1 123 ? 6.149 8.684 4.880 1.00 94.56 123 THR A C 1
ATOM 975 O O . THR A 1 123 ? 6.836 9.671 4.637 1.00 94.56 123 THR A O 1
ATOM 978 N N . LEU A 1 124 ? 4.884 8.574 4.479 1.00 93.94 124 LEU A N 1
ATOM 979 C CA . LEU A 1 124 ? 4.113 9.673 3.880 1.00 93.94 124 LEU A CA 1
ATOM 980 C C . LEU A 1 124 ? 2.965 10.117 4.793 1.00 93.94 124 LEU A C 1
ATOM 982 O O . LEU A 1 124 ? 2.345 11.147 4.550 1.00 93.94 124 LEU A O 1
ATOM 986 N N . ASN A 1 125 ? 2.685 9.334 5.835 1.00 93.50 125 ASN A N 1
ATOM 987 C CA . ASN A 1 125 ? 1.739 9.635 6.892 1.00 93.50 125 ASN A CA 1
ATOM 988 C C . ASN A 1 125 ? 2.469 9.516 8.234 1.00 93.50 125 ASN A C 1
ATOM 990 O O . ASN A 1 125 ? 2.419 8.477 8.899 1.00 93.50 125 ASN A O 1
ATOM 994 N N . GLU A 1 126 ? 3.166 10.595 8.589 1.00 93.00 126 GLU A N 1
ATOM 995 C CA . GLU A 1 126 ? 3.941 10.728 9.828 1.00 93.00 126 GLU A CA 1
ATOM 996 C C . GLU A 1 126 ? 3.069 10.445 11.055 1.00 93.00 126 GLU A C 1
ATOM 998 O O . GLU A 1 126 ? 3.482 9.722 11.950 1.00 93.00 126 GLU A O 1
ATOM 1003 N N . HIS A 1 127 ? 1.804 10.879 11.044 1.00 93.12 127 HIS A N 1
ATOM 1004 C CA . HIS A 1 127 ? 0.884 10.639 12.154 1.00 93.12 127 HIS A CA 1
ATOM 1005 C C . HIS A 1 127 ? 0.643 9.146 12.421 1.00 93.12 127 HIS A C 1
ATOM 1007 O O . HIS A 1 127 ? 0.683 8.702 13.566 1.00 93.12 127 HIS A O 1
ATOM 1013 N N . MET A 1 128 ? 0.415 8.341 11.378 1.00 94.75 128 MET A N 1
ATOM 1014 C CA . MET A 1 128 ? 0.273 6.890 11.552 1.00 94.75 128 MET A CA 1
ATOM 1015 C C . MET A 1 128 ? 1.582 6.224 11.977 1.00 94.75 128 MET A C 1
ATOM 1017 O O . MET A 1 128 ? 1.544 5.227 12.698 1.00 94.75 128 MET A O 1
ATOM 1021 N N . TRP A 1 129 ? 2.729 6.745 11.538 1.00 95.81 129 TRP A N 1
ATOM 1022 C CA . TRP A 1 129 ? 4.030 6.265 12.000 1.00 95.81 129 TRP A CA 1
ATOM 1023 C C . TRP A 1 129 ? 4.255 6.593 13.482 1.00 95.81 129 TRP A C 1
ATOM 1025 O O . TRP A 1 129 ? 4.629 5.703 14.242 1.00 95.81 129 TRP A O 1
ATOM 1035 N N . ASP A 1 130 ? 3.926 7.805 13.925 1.00 95.75 130 ASP A N 1
ATOM 1036 C CA . ASP A 1 130 ? 3.999 8.214 15.329 1.00 95.75 130 ASP A CA 1
ATOM 1037 C C . ASP A 1 130 ? 3.089 7.358 16.205 1.00 95.75 130 ASP A C 1
ATOM 1039 O O . ASP A 1 130 ? 3.526 6.831 17.229 1.00 95.75 130 ASP A O 1
ATOM 1043 N N . LEU A 1 131 ? 1.830 7.163 15.796 1.00 96.50 131 LEU A N 1
ATOM 1044 C CA . LEU A 1 131 ? 0.880 6.322 16.527 1.00 96.50 131 LEU A CA 1
ATOM 1045 C C . LEU A 1 131 ? 1.392 4.889 16.663 1.00 96.50 131 LEU A C 1
ATOM 1047 O O . LEU A 1 131 ? 1.266 4.301 17.731 1.00 96.50 131 LEU A O 1
ATOM 1051 N N . PHE A 1 132 ? 2.029 4.334 15.629 1.00 96.25 132 PHE A N 1
ATOM 1052 C CA . PHE A 1 132 ? 2.611 2.994 15.713 1.00 96.25 132 PHE A CA 1
ATOM 1053 C C . PHE A 1 132 ? 3.612 2.863 16.878 1.00 96.25 132 PHE A C 1
ATOM 1055 O O . PHE A 1 132 ? 3.645 1.813 17.525 1.00 96.25 132 PHE A O 1
ATOM 1062 N N . HIS A 1 133 ? 4.395 3.915 17.147 1.00 95.00 133 HIS A N 1
ATOM 1063 C CA . HIS A 1 133 ? 5.447 3.934 18.170 1.00 95.00 133 HIS A CA 1
ATOM 1064 C C . HIS A 1 133 ? 4.976 4.445 19.539 1.00 95.00 133 HIS A C 1
ATOM 1066 O O . HIS A 1 133 ? 5.546 4.060 20.558 1.00 95.00 133 HIS A O 1
ATOM 1072 N N . THR A 1 134 ? 3.955 5.303 19.577 1.00 97.19 134 THR A N 1
ATOM 1073 C CA . THR A 1 134 ? 3.511 6.003 20.796 1.00 97.19 134 THR A CA 1
ATOM 1074 C C . THR A 1 134 ? 2.179 5.495 21.345 1.00 97.19 134 THR A C 1
ATOM 1076 O O . THR A 1 134 ? 2.033 5.375 22.559 1.00 97.19 134 THR A O 1
ATOM 1079 N N . ASP A 1 135 ? 1.223 5.147 20.479 1.00 97.19 135 ASP A N 1
ATOM 1080 C CA . ASP A 1 135 ? -0.102 4.643 20.852 1.00 97.19 135 ASP A CA 1
ATOM 1081 C C . ASP A 1 135 ? -0.544 3.514 19.912 1.00 97.19 135 ASP A C 1
ATOM 1083 O O . ASP A 1 135 ? -1.329 3.670 18.965 1.00 97.19 135 ASP A O 1
ATOM 1087 N N . ARG A 1 136 ? -0.036 2.326 20.240 1.00 96.06 136 ARG A N 1
ATOM 1088 C CA . ARG A 1 136 ? -0.328 1.069 19.552 1.00 96.06 136 ARG A CA 1
ATOM 1089 C C . ARG A 1 136 ? -1.826 0.810 19.391 1.00 96.06 136 ARG A C 1
ATOM 1091 O O . ARG A 1 136 ? -2.264 0.355 18.337 1.00 96.06 136 ARG A O 1
ATOM 1098 N N . ALA A 1 137 ? -2.607 1.087 20.432 1.00 97.25 137 ALA A N 1
ATOM 1099 C CA . ALA A 1 137 ? -4.029 0.776 20.450 1.00 97.25 137 ALA A CA 1
ATOM 1100 C C . ALA A 1 137 ? -4.810 1.688 19.499 1.00 97.25 137 ALA A C 1
ATOM 1102 O O . ALA A 1 137 ? -5.729 1.227 18.819 1.00 97.25 137 ALA A O 1
ATOM 1103 N N . MET A 1 138 ? -4.447 2.970 19.427 1.00 97.31 138 MET A N 1
ATOM 1104 C CA . MET A 1 138 ? -5.043 3.898 18.470 1.00 97.31 138 MET A CA 1
ATOM 1105 C C . MET A 1 138 ? -4.651 3.557 17.030 1.00 97.31 138 MET A C 1
ATOM 1107 O O . MET A 1 138 ? -5.525 3.533 16.160 1.00 97.31 138 MET A O 1
ATOM 1111 N N . PHE A 1 139 ? -3.381 3.213 16.785 1.00 97.44 139 PHE A N 1
ATOM 1112 C CA . PHE A 1 139 ? -2.936 2.713 15.479 1.00 97.44 139 PHE A CA 1
ATOM 1113 C C . PHE A 1 139 ? -3.784 1.519 15.021 1.00 97.44 139 PHE A C 1
ATOM 1115 O O . PHE A 1 139 ? -4.328 1.533 13.916 1.00 97.44 139 PHE A O 1
ATOM 1122 N N . ASP A 1 140 ? -3.945 0.510 15.885 1.00 97.69 140 ASP A N 1
ATOM 1123 C CA . ASP A 1 140 ? -4.678 -0.711 15.544 1.00 97.69 140 ASP A CA 1
ATOM 1124 C C . ASP A 1 140 ? -6.161 -0.425 15.250 1.00 97.69 140 ASP A C 1
ATOM 1126 O O . ASP A 1 140 ? -6.736 -1.005 14.329 1.00 97.69 140 ASP A O 1
ATOM 1130 N N . ARG A 1 141 ? -6.782 0.523 15.966 1.00 97.69 141 ARG A N 1
ATOM 1131 C CA . ARG A 1 141 ? -8.167 0.951 15.697 1.00 97.69 141 ARG A CA 1
ATOM 1132 C C . ARG A 1 141 ? -8.314 1.626 14.337 1.00 97.69 141 ARG A C 1
ATOM 1134 O O . ARG A 1 141 ? -9.258 1.310 13.616 1.00 97.69 141 ARG A O 1
ATOM 1141 N N . LEU A 1 142 ? -7.407 2.536 13.978 1.00 96.38 142 LEU A N 1
ATOM 1142 C CA . LEU A 1 142 ? -7.442 3.217 12.677 1.00 96.38 142 LEU A CA 1
ATOM 1143 C C . LEU A 1 142 ? -7.183 2.238 11.525 1.00 96.38 142 LEU A C 1
ATOM 1145 O O . LEU A 1 142 ? -7.881 2.277 10.510 1.00 96.38 142 LEU A O 1
ATOM 1149 N N . ALA A 1 143 ? -6.238 1.311 11.704 1.00 96.62 143 ALA A N 1
ATOM 1150 C CA . ALA A 1 143 ? -5.972 0.243 10.745 1.00 96.62 143 ALA A CA 1
ATOM 1151 C C . ALA A 1 143 ? -7.203 -0.662 10.543 1.00 96.62 143 ALA A C 1
ATOM 1153 O O . ALA A 1 143 ? -7.585 -0.941 9.404 1.00 96.62 143 ALA A O 1
ATOM 1154 N N . ALA A 1 144 ? -7.886 -1.041 11.628 1.00 96.56 144 ALA A N 1
ATOM 1155 C CA . ALA A 1 144 ? -9.108 -1.841 11.570 1.00 96.56 144 ALA A CA 1
ATOM 1156 C C . ALA A 1 144 ? -10.279 -1.087 10.913 1.00 96.56 144 ALA A C 1
ATOM 1158 O O . ALA A 1 144 ? -11.056 -1.676 10.160 1.00 96.56 144 ALA A O 1
ATOM 1159 N N . GLN A 1 145 ? -10.405 0.224 11.144 1.00 95.12 145 GLN A N 1
ATOM 1160 C CA . GLN A 1 145 ? -11.398 1.059 10.457 1.00 95.12 145 GLN A CA 1
ATOM 1161 C C . GLN A 1 145 ? -11.139 1.116 8.950 1.00 95.12 145 GLN A C 1
ATOM 1163 O O . GLN A 1 145 ? -12.061 0.913 8.160 1.00 95.12 145 GLN A O 1
ATOM 1168 N N . SER A 1 146 ? -9.883 1.319 8.554 1.00 94.00 146 SER A N 1
ATOM 1169 C CA . SER A 1 146 ? -9.450 1.249 7.156 1.00 94.00 146 SER A CA 1
ATOM 1170 C C . SER A 1 146 ? -9.789 -0.114 6.531 1.00 94.00 146 SER A C 1
ATOM 1172 O O . SER A 1 146 ? -10.355 -0.182 5.437 1.00 94.00 146 SER A O 1
ATOM 1174 N N . ALA A 1 147 ? -9.542 -1.211 7.254 1.00 94.94 147 ALA A N 1
ATOM 1175 C CA . ALA A 1 147 ? -9.893 -2.561 6.818 1.00 94.94 147 ALA A CA 1
ATOM 1176 C C . ALA A 1 147 ? -11.409 -2.747 6.634 1.00 94.94 147 ALA A C 1
ATOM 1178 O O . ALA A 1 147 ? -11.840 -3.261 5.602 1.00 94.94 147 ALA A O 1
ATOM 1179 N N . SER A 1 148 ? -12.225 -2.255 7.566 1.00 94.00 148 SER A N 1
ATOM 1180 C CA . SER A 1 148 ? -13.690 -2.284 7.456 1.00 94.00 148 SER A CA 1
ATOM 1181 C C . SER A 1 148 ? -14.192 -1.520 6.223 1.00 94.00 148 SER A C 1
ATOM 1183 O O . SER A 1 148 ? -14.977 -2.048 5.432 1.00 94.00 148 SER A O 1
ATOM 1185 N N . LEU A 1 149 ? -13.671 -0.312 5.981 1.00 91.19 149 LEU A N 1
ATOM 1186 C CA . LEU A 1 149 ? -14.031 0.495 4.809 1.00 91.19 149 LEU A CA 1
ATOM 1187 C C . LEU A 1 149 ? -13.626 -0.171 3.492 1.00 91.19 149 LEU A C 1
ATOM 1189 O O . LEU A 1 149 ? -14.367 -0.080 2.511 1.00 91.19 149 LEU A O 1
ATOM 1193 N N . SER A 1 150 ? -12.495 -0.879 3.476 1.00 90.94 150 SER A N 1
ATOM 1194 C CA . SER A 1 150 ? -11.994 -1.589 2.291 1.00 90.94 150 SER A CA 1
ATOM 1195 C C . SER A 1 150 ? -12.937 -2.690 1.788 1.00 90.94 150 SER A C 1
ATOM 1197 O O . SER A 1 150 ? -12.917 -3.039 0.612 1.00 90.94 150 SER A O 1
ATOM 1199 N N . GLN A 1 151 ? -13.809 -3.201 2.660 1.00 90.06 151 GLN A N 1
ATOM 1200 C CA . GLN A 1 151 ? -14.799 -4.227 2.327 1.00 90.06 151 GLN A CA 1
ATOM 1201 C C . GLN A 1 151 ? -16.161 -3.654 1.928 1.00 90.06 151 GLN A C 1
ATOM 1203 O O . GLN A 1 151 ? -17.068 -4.405 1.569 1.00 90.06 151 GLN A O 1
ATOM 1208 N N . SER A 1 152 ? -16.338 -2.336 2.020 1.00 86.62 152 SER A N 1
ATOM 1209 C CA . SER A 1 152 ? -17.599 -1.701 1.654 1.00 86.62 152 SER A CA 1
ATOM 1210 C C . SER A 1 152 ? -17.900 -1.885 0.163 1.00 86.62 152 SER A C 1
ATOM 1212 O O . SER A 1 152 ? -16.997 -1.959 -0.673 1.00 86.62 152 SER A O 1
ATOM 1214 N N . ALA A 1 153 ? -19.187 -1.909 -0.192 1.00 78.25 153 ALA A N 1
ATOM 1215 C CA . ALA A 1 153 ? -19.610 -2.004 -1.589 1.00 78.25 153 ALA A CA 1
ATOM 1216 C C . ALA A 1 153 ? -19.022 -0.871 -2.451 1.00 78.25 153 ALA A C 1
ATOM 1218 O O . ALA A 1 153 ? -18.678 -1.099 -3.607 1.00 78.25 153 ALA A O 1
ATOM 1219 N N . LEU A 1 154 ? -18.847 0.320 -1.867 1.00 75.25 154 LEU A N 1
ATOM 1220 C CA . LEU A 1 154 ? -18.193 1.448 -2.522 1.00 75.25 154 LEU A CA 1
ATOM 1221 C C . LEU A 1 154 ? -16.722 1.128 -2.829 1.00 75.25 154 LEU A C 1
ATOM 1223 O O . LEU A 1 154 ? -16.295 1.242 -3.968 1.00 75.25 154 LEU A O 1
ATOM 1227 N N . ALA A 1 155 ? -15.959 0.633 -1.854 1.00 76.94 155 ALA A N 1
ATOM 1228 C CA . ALA A 1 155 ? -14.558 0.277 -2.073 1.00 76.94 155 ALA A CA 1
ATOM 1229 C C . ALA A 1 155 ? -14.378 -0.847 -3.115 1.00 76.94 155 ALA A C 1
ATOM 1231 O O . ALA A 1 155 ? -13.442 -0.814 -3.919 1.00 76.94 155 ALA A O 1
ATOM 1232 N N . LEU A 1 156 ? -15.277 -1.835 -3.131 1.00 77.31 156 LEU A N 1
ATOM 1233 C CA . LEU A 1 156 ? -15.157 -3.017 -3.990 1.00 77.31 156 LEU A CA 1
ATOM 1234 C C . LEU A 1 156 ? -15.691 -2.810 -5.413 1.00 77.31 156 LEU A C 1
ATOM 1236 O O . LEU A 1 156 ? -15.052 -3.262 -6.363 1.00 77.31 156 LEU A O 1
ATOM 1240 N N . TYR A 1 157 ? -16.840 -2.148 -5.566 1.00 68.44 157 TYR A N 1
ATOM 1241 C CA . TYR A 1 157 ? -17.581 -2.107 -6.833 1.00 68.44 157 TYR A CA 1
ATOM 1242 C C . TYR A 1 157 ? -17.597 -0.745 -7.505 1.00 68.44 157 TYR A C 1
ATOM 1244 O O . TYR A 1 157 ? -17.936 -0.669 -8.688 1.00 68.44 157 TYR A O 1
ATOM 1252 N N . ASP A 1 158 ? -17.235 0.323 -6.797 1.00 64.50 158 ASP A N 1
ATOM 1253 C CA . ASP A 1 158 ? -17.181 1.620 -7.439 1.00 64.50 158 ASP A CA 1
ATOM 1254 C C . ASP A 1 158 ? -16.020 1.647 -8.447 1.00 64.50 158 ASP A C 1
ATOM 1256 O O . ASP A 1 158 ? -14.847 1.399 -8.124 1.00 64.50 158 ASP A O 1
ATOM 1260 N N . ARG A 1 159 ? -16.393 1.880 -9.709 1.00 52.03 159 ARG A N 1
ATOM 1261 C CA . ARG A 1 159 ? -15.475 2.090 -10.831 1.00 52.03 159 ARG A CA 1
ATOM 1262 C C . ARG A 1 159 ? -14.853 3.485 -10.792 1.00 52.03 159 ARG A C 1
ATOM 1264 O O . ARG A 1 159 ? -13.804 3.642 -11.397 1.00 52.03 159 ARG A O 1
ATOM 1271 N N . GLN A 1 160 ? -15.491 4.443 -10.112 1.00 48.97 160 GLN A N 1
ATOM 1272 C CA . GLN A 1 160 ? -15.044 5.832 -9.952 1.00 48.97 160 GLN A CA 1
ATOM 1273 C C . GLN A 1 160 ? -14.203 6.044 -8.684 1.00 48.97 160 GLN A C 1
ATOM 1275 O O . GLN A 1 160 ? -13.413 6.977 -8.620 1.00 48.97 160 GLN A O 1
ATOM 1280 N N . SER A 1 161 ? -14.302 5.155 -7.691 1.00 48.09 161 SER A N 1
ATOM 1281 C CA . SER A 1 161 ? -13.356 5.089 -6.561 1.00 48.09 161 SER A CA 1
ATOM 1282 C C . SER A 1 161 ? -12.056 4.352 -6.939 1.00 48.09 161 SER A C 1
ATOM 1284 O O . SER A 1 161 ? -11.390 3.758 -6.084 1.00 48.09 161 SER A O 1
ATOM 1286 N N . GLY A 1 162 ? -11.718 4.311 -8.232 1.00 47.19 162 GLY A N 1
ATOM 1287 C CA . GLY A 1 162 ? -10.648 3.515 -8.812 1.00 47.19 162 GLY A CA 1
ATOM 1288 C C . GLY A 1 162 ? -9.271 3.953 -8.324 1.00 47.19 162 GLY A C 1
ATOM 1289 O O . GLY A 1 162 ? -8.669 4.921 -8.769 1.00 47.19 162 GLY A O 1
ATOM 1290 N N . SER A 1 163 ? -8.757 3.169 -7.382 1.00 51.34 163 SER A N 1
ATOM 1291 C CA . SER A 1 163 ? -7.336 2.974 -7.085 1.00 51.34 163 SER A CA 1
ATOM 1292 C C . SER A 1 163 ? -6.449 4.195 -6.787 1.00 51.34 163 SER A C 1
ATOM 1294 O O . SER A 1 163 ? -5.276 3.978 -6.516 1.00 51.34 163 SER A O 1
ATOM 1296 N N . GLY A 1 164 ? -6.967 5.427 -6.764 1.00 48.69 164 GLY A N 1
ATOM 1297 C CA . GLY A 1 164 ? -6.205 6.651 -6.492 1.00 48.69 164 GLY A CA 1
ATOM 1298 C C . GLY A 1 164 ? -5.434 7.213 -7.694 1.00 48.69 164 GLY A C 1
ATOM 1299 O O . GLY A 1 164 ? -4.474 7.957 -7.501 1.00 48.69 164 GLY A O 1
ATOM 1300 N N . LEU A 1 165 ? -5.803 6.875 -8.936 1.00 45.00 165 LEU A N 1
ATOM 1301 C CA . LEU A 1 165 ? -5.136 7.467 -10.103 1.00 45.00 165 LEU A CA 1
ATOM 1302 C C . LEU A 1 165 ? -5.431 8.980 -10.185 1.00 45.00 165 LEU A C 1
ATOM 1304 O O . LEU A 1 165 ? -6.594 9.378 -10.100 1.00 45.00 165 LEU A O 1
ATOM 1308 N N . PRO A 1 166 ? -4.423 9.849 -10.394 1.00 39.72 166 PRO A N 1
ATOM 1309 C CA . PRO A 1 166 ? -4.659 11.271 -10.628 1.00 39.72 166 PRO A CA 1
ATOM 1310 C C . PRO A 1 166 ? -5.430 11.454 -11.944 1.00 39.72 166 PRO A C 1
ATOM 1312 O O . PRO A 1 166 ? -4.881 11.283 -13.031 1.00 39.72 166 PRO A O 1
ATOM 1315 N N . GLY A 1 167 ? -6.722 11.767 -11.827 1.00 44.50 167 GLY A N 1
ATOM 1316 C CA . GLY A 1 167 ? -7.681 11.798 -12.935 1.00 44.50 167 GLY A CA 1
ATOM 1317 C C . GLY A 1 167 ? -8.960 11.008 -12.653 1.00 44.50 167 GLY A C 1
ATOM 1318 O O . GLY A 1 167 ? -9.957 11.240 -13.335 1.00 44.50 167 GLY A O 1
ATOM 1319 N N . ASP A 1 168 ? -8.957 10.142 -11.634 1.00 45.09 168 ASP A N 1
ATOM 1320 C CA . ASP A 1 168 ? -10.188 9.578 -11.088 1.00 45.09 168 ASP A CA 1
ATOM 1321 C C . ASP A 1 168 ? -10.893 10.636 -10.226 1.00 45.09 168 ASP A C 1
ATOM 1323 O O . ASP A 1 168 ? -10.261 11.400 -9.489 1.00 45.09 168 ASP A O 1
ATOM 1327 N N . LEU A 1 169 ? -12.195 10.787 -10.445 1.00 44.25 169 LEU A N 1
ATOM 1328 C CA . LEU A 1 169 ? -12.958 11.989 -10.111 1.00 44.25 169 LEU A CA 1
ATOM 1329 C C . LEU A 1 169 ? -12.991 12.333 -8.610 1.00 44.25 169 LEU A C 1
ATOM 1331 O O . LEU A 1 169 ? -13.071 11.485 -7.728 1.00 44.25 169 LEU A O 1
ATOM 1335 N N . ASP A 1 170 ? -13.005 13.641 -8.353 1.00 41.22 170 ASP A N 1
ATOM 1336 C CA . ASP A 1 170 ? -13.127 14.287 -7.046 1.00 41.22 170 ASP A CA 1
ATOM 1337 C C . ASP A 1 170 ? -14.424 13.883 -6.312 1.00 41.22 170 ASP A C 1
ATOM 1339 O O . ASP A 1 170 ? -15.516 14.353 -6.642 1.00 41.22 170 ASP A O 1
ATOM 1343 N N . VAL A 1 171 ? -14.294 13.046 -5.274 1.00 43.00 171 VAL A N 1
ATOM 1344 C CA . VAL A 1 171 ? -15.393 12.530 -4.424 1.00 43.00 171 VAL A CA 1
ATOM 1345 C C . VAL A 1 171 ? -16.107 13.640 -3.625 1.00 43.00 171 VAL A C 1
ATOM 1347 O O . VAL A 1 171 ? -17.102 13.385 -2.948 1.00 43.00 171 VAL A O 1
ATOM 1350 N N . THR A 1 172 ? -15.623 14.889 -3.673 1.00 37.88 172 THR A N 1
ATOM 1351 C CA . THR A 1 172 ? -16.227 16.031 -2.961 1.00 37.88 172 THR A CA 1
ATOM 1352 C C . THR A 1 172 ? -17.164 16.883 -3.816 1.00 37.88 172 THR A C 1
ATOM 1354 O O . THR A 1 172 ? -17.825 17.783 -3.288 1.00 37.88 172 THR A O 1
ATOM 1357 N N . ARG A 1 173 ? -17.282 16.602 -5.119 1.00 38.09 173 ARG A N 1
ATOM 1358 C CA . ARG A 1 173 ? -18.251 17.291 -5.978 1.00 38.09 173 ARG A CA 1
ATOM 1359 C C . ARG A 1 173 ? -19.617 16.604 -5.889 1.00 38.09 173 ARG A C 1
ATOM 1361 O O . ARG A 1 173 ? -19.701 15.409 -6.163 1.00 38.09 173 ARG A O 1
ATOM 1368 N N . PRO A 1 174 ? -20.706 17.326 -5.555 1.00 36.16 174 PRO A N 1
ATOM 1369 C CA . PRO A 1 174 ? -22.042 16.778 -5.719 1.00 36.16 174 PRO A CA 1
ATOM 1370 C C . PRO A 1 174 ? -22.229 16.420 -7.192 1.00 36.16 174 PRO A C 1
ATOM 1372 O O . PRO A 1 174 ? -21.979 17.226 -8.089 1.00 36.16 174 PRO A O 1
ATOM 1375 N N . ASN A 1 175 ? -22.603 15.168 -7.421 1.00 36.44 175 ASN A N 1
ATOM 1376 C CA . ASN A 1 175 ? -22.741 14.580 -8.735 1.00 36.44 175 ASN A CA 1
ATOM 1377 C C . ASN A 1 175 ? -23.812 15.335 -9.548 1.00 36.44 175 ASN A C 1
ATOM 1379 O O . ASN A 1 175 ? -25.006 15.118 -9.356 1.00 36.44 175 ASN A O 1
ATOM 1383 N N . SER A 1 176 ? -23.403 16.199 -10.480 1.00 42.12 176 SER A N 1
ATOM 1384 C CA . SER A 1 176 ? -24.319 16.788 -11.472 1.00 42.12 176 SER A CA 1
ATOM 1385 C C . SER A 1 176 ? -24.768 15.774 -12.537 1.00 42.12 176 SER A C 1
ATOM 1387 O O . SER A 1 176 ? -25.513 16.133 -13.444 1.00 42.12 176 SER A O 1
ATOM 1389 N N . GLN A 1 177 ? -24.344 14.509 -12.443 1.00 42.44 177 GLN A N 1
ATOM 1390 C CA . GLN A 1 177 ? -24.808 13.397 -13.276 1.00 42.44 177 GLN A CA 1
ATOM 1391 C C . GLN A 1 177 ? -25.589 12.369 -12.449 1.00 42.44 177 GLN A C 1
ATOM 1393 O O . GLN A 1 177 ? -25.391 11.161 -12.549 1.00 42.44 177 GLN A O 1
ATOM 1398 N N . ALA A 1 178 ? -26.533 12.837 -11.637 1.00 42.03 178 ALA A N 1
ATOM 1399 C CA . ALA A 1 178 ? -27.592 11.988 -11.110 1.00 42.03 178 ALA A CA 1
ATOM 1400 C C . ALA A 1 178 ? -28.718 11.833 -12.148 1.00 42.03 178 ALA A C 1
ATOM 1402 O O . ALA A 1 178 ? -29.817 12.307 -11.903 1.00 42.03 178 ALA A O 1
ATOM 1403 N N . LEU A 1 179 ? -28.452 11.228 -13.316 1.00 40.59 179 LEU A N 1
ATOM 1404 C CA . LEU A 1 179 ? -29.503 10.652 -14.179 1.00 40.59 179 LEU A CA 1
ATOM 1405 C C . LEU A 1 179 ? -28.945 9.791 -15.327 1.00 40.59 179 LEU A C 1
ATOM 1407 O O . LEU A 1 179 ? -29.360 9.902 -16.474 1.00 40.59 179 LEU A O 1
ATOM 1411 N N . HIS A 1 180 ? -28.024 8.881 -15.023 1.00 39.06 180 HIS A N 1
ATOM 1412 C CA . HIS A 1 180 ? -27.854 7.698 -15.862 1.00 39.06 180 HIS A CA 1
ATOM 1413 C C . HIS A 1 180 ? -28.078 6.479 -14.982 1.00 39.06 180 HIS A C 1
ATOM 1415 O O . HIS A 1 180 ? -27.215 6.066 -14.211 1.00 39.06 180 HIS A O 1
ATOM 1421 N N . THR A 1 181 ? -29.299 5.953 -15.062 1.00 43.97 181 THR A N 1
ATOM 1422 C CA . THR A 1 181 ? -29.603 4.577 -14.681 1.00 43.97 181 THR A CA 1
ATOM 1423 C C . THR A 1 181 ? -28.497 3.674 -15.228 1.00 43.97 181 THR A C 1
ATOM 1425 O O . THR A 1 181 ? -28.129 3.828 -16.396 1.00 43.97 181 THR A O 1
ATOM 1428 N N . PRO A 1 182 ? -27.928 2.758 -14.424 1.00 43.97 182 PRO A N 1
ATOM 1429 C CA . PRO A 1 182 ? -26.950 1.825 -14.947 1.00 43.97 182 PRO A CA 1
ATOM 1430 C C . PRO A 1 182 ? -27.639 1.014 -16.043 1.00 43.97 182 PRO A C 1
ATOM 1432 O O . PRO A 1 182 ? -28.566 0.251 -15.773 1.00 43.97 182 PRO A O 1
ATOM 1435 N N . THR A 1 183 ? -27.220 1.207 -17.292 1.00 49.78 183 THR A N 1
ATOM 1436 C CA . THR A 1 183 ? -27.558 0.302 -18.385 1.00 49.78 183 THR A CA 1
ATOM 1437 C C . THR A 1 183 ? -26.994 -1.049 -17.981 1.00 49.78 183 THR A C 1
ATOM 1439 O O . THR A 1 183 ? -25.779 -1.257 -17.986 1.00 49.78 183 THR A O 1
ATOM 1442 N N . SER A 1 184 ? -27.876 -1.932 -17.516 1.00 45.22 184 SER A N 1
ATOM 1443 C CA . SER A 1 184 ? -27.507 -3.278 -17.111 1.00 45.22 184 SER A CA 1
ATOM 1444 C C . SER A 1 184 ? -26.807 -3.948 -18.288 1.00 45.22 184 SER A C 1
ATOM 1446 O O . SER A 1 184 ? -27.409 -4.141 -19.341 1.00 45.22 184 SER A O 1
ATOM 1448 N N . VAL A 1 185 ? -25.521 -4.273 -18.128 1.00 55.41 185 VAL A N 1
ATOM 1449 C CA . VAL A 1 185 ? -24.712 -4.931 -19.173 1.00 55.41 185 VAL A CA 1
ATOM 1450 C C . VAL A 1 185 ? -25.236 -6.350 -19.462 1.00 55.41 185 VAL A C 1
ATOM 1452 O O . VAL A 1 185 ? -24.953 -6.916 -20.511 1.00 55.41 185 VAL A O 1
ATOM 1455 N N . MET A 1 186 ? -26.076 -6.885 -18.571 1.00 46.16 186 MET A N 1
ATOM 1456 C CA . MET A 1 186 ? -27.014 -7.969 -18.853 1.00 46.16 186 MET A CA 1
ATOM 1457 C C . MET A 1 186 ? -28.397 -7.569 -18.328 1.00 46.16 186 MET A C 1
ATOM 1459 O O . MET A 1 186 ? -28.571 -7.515 -17.108 1.00 46.16 186 MET A O 1
ATOM 1463 N N . PRO A 1 187 ? -29.384 -7.232 -19.173 1.00 56.53 187 PRO A N 1
ATOM 1464 C CA . PRO A 1 187 ? -30.750 -7.105 -18.690 1.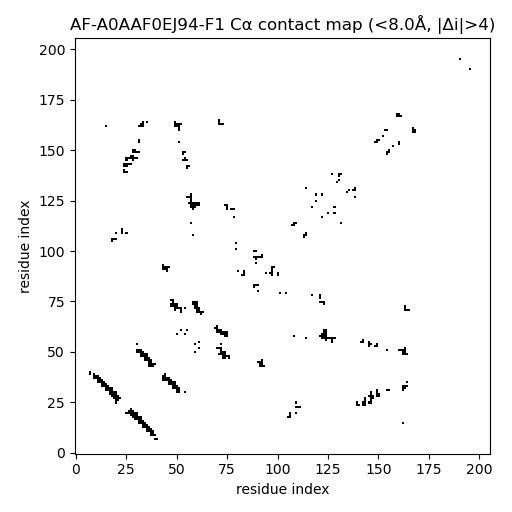00 56.53 187 PRO A CA 1
ATOM 1465 C C . PRO A 1 187 ? -31.187 -8.480 -18.176 1.00 56.53 187 PRO A C 1
ATOM 1467 O O . PRO A 1 187 ? -31.205 -9.453 -18.925 1.00 56.53 187 PRO A O 1
ATOM 1470 N N . PHE A 1 188 ? -31.477 -8.575 -16.880 1.00 59.75 188 PHE A N 1
ATOM 1471 C CA . PHE A 1 188 ? -32.177 -9.737 -16.352 1.00 59.75 188 PHE A CA 1
ATOM 1472 C C . PHE A 1 188 ? -33.623 -9.609 -16.809 1.00 59.75 188 PHE A C 1
ATOM 1474 O O . PHE A 1 188 ? -34.359 -8.752 -16.321 1.00 59.75 188 PHE A O 1
ATOM 1481 N N . GLU A 1 189 ? -33.984 -10.401 -17.810 1.00 77.88 189 GLU A N 1
ATOM 1482 C CA . GLU A 1 189 ? -35.359 -10.515 -18.265 1.00 77.88 189 GLU A CA 1
ATOM 1483 C C . GLU A 1 189 ? -36.091 -11.471 -17.324 1.00 77.88 189 GLU A C 1
ATOM 1485 O O . GLU A 1 189 ? -35.589 -12.547 -16.983 1.00 77.88 189 GLU A O 1
ATOM 1490 N N . GLU A 1 190 ? -37.246 -11.038 -16.828 1.00 77.31 190 GLU A N 1
ATOM 1491 C CA . GLU A 1 190 ? -38.092 -11.887 -16.003 1.00 77.31 190 GLU A CA 1
ATOM 1492 C C . GLU A 1 190 ? -38.588 -13.050 -16.866 1.00 77.31 190 GLU A C 1
ATOM 1494 O O . GLU A 1 190 ? -39.197 -12.838 -17.916 1.00 77.31 190 GLU A O 1
ATOM 1499 N N . LEU A 1 191 ? -38.283 -14.280 -16.446 1.00 79.69 191 LEU A N 1
ATOM 1500 C CA . LEU A 1 191 ? -38.639 -15.475 -17.204 1.00 79.69 191 LEU A CA 1
ATOM 1501 C C . LEU A 1 191 ? -40.154 -15.555 -17.372 1.00 79.69 191 LEU A C 1
ATOM 1503 O O . LEU A 1 191 ? -40.912 -15.443 -16.403 1.00 79.69 191 LEU A O 1
ATOM 1507 N N . ALA A 1 192 ? -40.606 -15.822 -18.596 1.00 89.12 192 ALA A N 1
ATOM 1508 C CA . ALA A 1 192 ? -42.022 -16.029 -18.832 1.00 89.12 192 ALA A CA 1
ATOM 1509 C C . ALA A 1 192 ? -42.496 -17.264 -18.038 1.00 89.12 192 ALA A C 1
ATOM 1511 O O . ALA A 1 192 ? -41.764 -18.255 -17.938 1.00 89.12 192 ALA A O 1
ATOM 1512 N N . PRO A 1 193 ? -43.749 -17.300 -17.543 1.00 86.00 193 PRO A N 1
ATOM 1513 C CA . PRO A 1 193 ? -44.259 -18.430 -16.755 1.00 86.00 193 PRO A CA 1
ATOM 1514 C C . PRO A 1 193 ? -44.092 -19.803 -17.429 1.00 86.00 193 PRO A C 1
ATOM 1516 O O . PRO A 1 193 ? -43.954 -20.825 -16.762 1.00 86.00 193 PRO A O 1
ATOM 1519 N N . LYS A 1 194 ? -44.068 -19.832 -18.768 1.00 83.94 194 LYS A N 1
ATOM 1520 C CA . LYS A 1 194 ? -43.830 -21.045 -19.564 1.00 83.94 194 LYS A CA 1
ATOM 1521 C C . LYS A 1 194 ? -42.382 -21.540 -19.495 1.00 83.94 194 LYS A C 1
ATOM 1523 O O . LYS A 1 194 ? -42.156 -22.744 -19.524 1.00 83.94 194 LYS A O 1
ATOM 1528 N N . GLU A 1 195 ? -41.415 -20.634 -19.411 1.00 85.06 195 GLU A N 1
ATOM 1529 C CA . GLU A 1 195 ? -39.990 -20.963 -19.306 1.00 85.06 195 GLU A CA 1
ATOM 1530 C C . GLU A 1 195 ? -39.662 -21.472 -17.908 1.00 85.06 195 GLU A C 1
ATOM 1532 O O . GLU A 1 195 ? -38.951 -22.463 -17.771 1.00 85.06 195 GLU A O 1
ATOM 1537 N N . VAL A 1 196 ? -40.273 -20.867 -16.885 1.00 84.12 196 VAL A N 1
ATOM 1538 C CA . VAL A 1 196 ? -40.209 -21.362 -15.506 1.00 84.12 196 VAL A CA 1
ATOM 1539 C C . VAL A 1 196 ? -40.764 -22.785 -15.424 1.00 84.12 196 VAL A C 1
ATOM 1541 O O . VAL A 1 196 ? -40.104 -23.659 -14.871 1.00 84.12 196 VAL A O 1
ATOM 1544 N N . ALA A 1 197 ? -41.926 -23.054 -16.030 1.00 83.50 197 ALA A N 1
ATOM 1545 C CA . ALA A 1 197 ? -42.513 -24.396 -16.053 1.00 83.50 197 ALA A CA 1
ATOM 1546 C C . ALA A 1 197 ? -41.625 -25.427 -16.773 1.00 83.50 197 ALA A C 1
ATOM 1548 O O . ALA A 1 197 ? -41.515 -26.555 -16.300 1.00 83.50 197 ALA A O 1
ATOM 1549 N N . ARG A 1 198 ? -40.958 -25.035 -17.870 1.00 83.81 198 ARG A N 1
ATOM 1550 C CA . ARG A 1 198 ? -40.011 -25.901 -18.594 1.00 83.81 198 ARG A CA 1
ATOM 1551 C C . ARG A 1 198 ? -38.767 -26.216 -17.762 1.00 83.81 198 ARG A C 1
ATOM 1553 O O . ARG A 1 198 ? -38.358 -27.361 -17.672 1.00 83.81 198 ARG A O 1
ATOM 1560 N N . ILE A 1 199 ? -38.185 -25.211 -17.110 1.00 83.69 199 ILE A N 1
ATOM 1561 C CA . ILE A 1 199 ? -37.025 -25.412 -16.230 1.00 83.69 199 ILE A CA 1
ATOM 1562 C C . ILE A 1 199 ? -37.400 -26.322 -15.054 1.00 83.69 199 ILE A C 1
ATOM 1564 O O . ILE A 1 199 ? -36.625 -27.194 -14.677 1.00 83.69 199 ILE A O 1
ATOM 1568 N N . TYR A 1 200 ? -38.603 -26.154 -14.498 1.00 81.38 200 TYR A N 1
ATOM 1569 C CA . TYR A 1 200 ? -39.112 -27.043 -13.457 1.00 81.38 200 TYR A CA 1
ATOM 1570 C C . TYR A 1 200 ? -39.313 -28.479 -13.951 1.00 81.38 200 TYR A C 1
ATOM 1572 O O . TYR A 1 200 ? -38.968 -29.395 -13.212 1.00 81.38 200 TYR A O 1
ATOM 1580 N N . SER A 1 201 ? -39.824 -28.703 -15.168 1.00 80.75 201 SER A N 1
ATOM 1581 C CA . SER A 1 201 ? -39.937 -30.065 -15.711 1.00 80.75 201 SER A CA 1
ATOM 1582 C C . SER A 1 201 ? -38.568 -30.705 -15.938 1.00 80.75 201 SER A C 1
ATOM 1584 O O . SER A 1 201 ? -38.372 -31.850 -15.546 1.00 80.75 201 SER A O 1
ATOM 1586 N N . ASP A 1 202 ? -37.607 -29.942 -16.466 1.00 80.25 202 ASP A N 1
ATOM 1587 C CA . ASP A 1 202 ? -36.247 -30.418 -16.758 1.00 80.25 202 ASP A CA 1
ATOM 1588 C C . ASP A 1 202 ? -35.434 -30.727 -15.481 1.00 80.25 202 ASP A C 1
ATOM 1590 O O . ASP A 1 202 ? -34.467 -31.482 -15.522 1.00 80.25 202 ASP A O 1
ATOM 1594 N N . LEU A 1 203 ? -35.798 -30.131 -14.338 1.00 76.94 203 LEU A N 1
ATOM 1595 C CA . LEU A 1 203 ? -35.136 -30.347 -13.043 1.00 76.94 203 LEU A CA 1
ATOM 1596 C C . LEU A 1 203 ? -35.793 -31.436 -12.184 1.00 76.94 203 LEU A C 1
ATOM 1598 O O . LEU A 1 203 ? -35.167 -31.906 -11.232 1.00 76.94 203 LEU A O 1
ATOM 1602 N N . VAL A 1 204 ? -37.052 -31.788 -12.459 1.00 73.50 204 VAL A N 1
ATOM 1603 C CA . VAL A 1 204 ? -37.847 -32.699 -11.615 1.00 73.50 204 VAL A CA 1
ATOM 1604 C C . VAL A 1 204 ? -37.989 -34.094 -12.231 1.00 73.50 204 VAL A C 1
ATOM 1606 O O . VAL A 1 204 ? -38.157 -35.052 -11.477 1.00 73.50 204 VAL A O 1
ATOM 1609 N N . GLU A 1 205 ? -37.843 -34.252 -13.548 1.00 58.41 205 GLU A N 1
ATOM 1610 C CA . GLU A 1 205 ? -37.764 -35.573 -14.185 1.00 58.41 205 GLU A CA 1
ATOM 1611 C C . GLU A 1 205 ? -36.343 -35.831 -14.729 1.00 58.41 205 GLU A C 1
ATOM 1613 O O . GLU A 1 205 ? -35.925 -35.134 -15.653 1.00 58.41 205 GLU A O 1
ATOM 1618 N N . PRO A 1 206 ? -35.573 -36.779 -14.150 1.00 56.06 206 PRO A N 1
ATOM 1619 C CA . PRO A 1 206 ? -34.267 -37.185 -14.676 1.00 56.06 206 PRO A CA 1
ATOM 1620 C C . PRO A 1 206 ? -34.360 -38.039 -15.948 1.00 56.06 206 PRO A C 1
ATOM 1622 O O . PRO A 1 206 ? -35.320 -38.835 -16.072 1.00 56.06 206 PRO A O 1
#

Foldseek 3Di:
DDDPDPPPPWDKDKDKDWAQDPDDLLPRAIWIKIWIWTDDPNFTAQTKMATQQLQDAFQFAHDPDPPDDHRLRIGQCVVLVVVCVVVVNDRGPPDPCNVVSVVVVVNCSRDPVSLVPDDCVRTNCNVLNCCVVPPVPVNSVSSHSSRVVCPDCCNVPPPLSPRRPPVRDDPPDDDPPPDDDPPPPDPPDDDDPVVVVVVVVVVPPD

pLDDT: mean 79.82, std 19.67, range [36.16, 97.69]

Sequence (206 aa):
MDDPLRTYASLTLGLGGTVFVRQGPYAPGVFRFSVQFTIHGTQLVLPTVFFPPILIHPLVEVRFSRLTQPATGRLSMLPYLGFATQRDWTTHPDNAAFLTCLTHYLHACFSMDVCAILKEQWTLNEHMWDLFHTDRAMFDRLAAQSASLSQSALALYDRQSGSGLPGDLDVTRPNSQALHTPTSVMPFEELAPKEVARIYSDLVEP

Mean predicted aligned error: 13.15 Å

Organism: NCBI:txid180528

Nearest PDB structures (foldseek):
  8qat-assembly1_D  TM=6.501E-01  e=1.867E-05  Homo sapiens

Solvent-accessible surface area (backbone atoms only — not comparable to full-atom values): 12045 Å² total; per-residue (Å²): 141,81,83,87,77,83,77,72,79,66,56,72,51,81,45,79,52,72,43,78,35,81,57,64,46,37,35,68,20,44,45,51,29,27,37,40,36,43,42,61,92,92,40,66,45,75,55,50,37,16,28,34,73,66,56,62,44,31,41,23,31,65,59,92,58,90,89,52,82,78,51,46,9,38,46,50,60,55,57,54,58,57,48,21,72,77,66,77,41,62,74,50,61,88,43,88,59,19,66,58,44,49,51,52,48,64,56,42,62,62,35,68,70,49,59,74,69,58,54,74,93,42,42,50,19,61,67,51,47,49,26,56,77,75,35,54,69,61,36,38,50,49,22,32,50,24,12,54,50,28,66,32,67,58,60,69,67,38,77,60,61,43,24,32,49,96,82,50,66,70,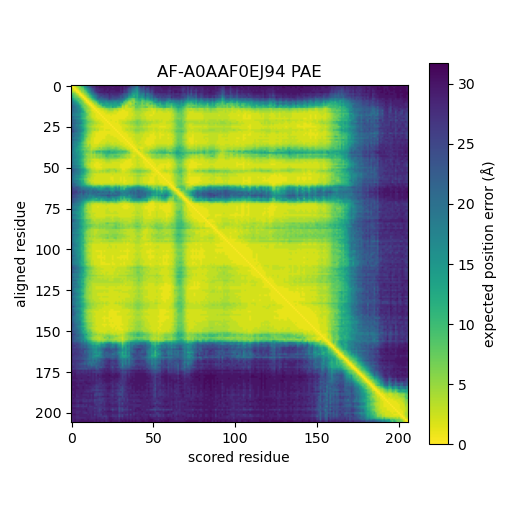88,84,58,82,71,90,72,82,79,70,76,79,77,59,93,65,74,84,72,82,74,52,75,69,55,53,53,48,53,50,50,67,72,71,54,135

Radius of gyration: 22.42 Å; Cα contacts (8 Å, |Δi|>4): 278; chains: 1; bounding box: 66×62×53 Å

Secondary structure (DSSP, 8-state):
-----------EEEEEEEEEE-SSTT-SEEEEEEEEEEEETTEEPPPEEE--TT---TTB-----TTSS----BBP-HHHHHHHHHHT----TTSTTHHHHHHHHHHHTTSHHHHHT--GGG-S-HHHHHHHHH-HHHHHHHHHHHHHHHTSHHHHH-SSS-TT-BTB--TTS--TT-------SS--PPPPHHHHHHHHHHHH--